Protein AF-A0A2V8UA35-F1 (afdb_monomer_lite)

Structure (mmCIF, N/CA/C/O backbone):
data_AF-A0A2V8UA35-F1
#
_entry.id   AF-A0A2V8UA35-F1
#
loop_
_atom_site.group_PDB
_atom_site.id
_atom_site.type_symbol
_atom_site.label_atom_id
_atom_site.label_alt_id
_atom_site.label_comp_id
_atom_site.label_asym_id
_atom_site.label_entity_id
_atom_site.label_seq_id
_atom_site.pdbx_PDB_ins_code
_atom_site.Cartn_x
_atom_site.Cartn_y
_atom_site.Cartn_z
_atom_site.occupancy
_atom_site.B_iso_or_equiv
_atom_site.auth_seq_id
_atom_site.auth_comp_id
_atom_site.auth_asym_id
_atom_site.auth_atom_id
_atom_site.pdbx_PDB_model_num
ATOM 1 N N . MET A 1 1 ? -59.135 13.079 14.646 1.00 38.53 1 MET A N 1
ATOM 2 C CA . MET A 1 1 ? -58.627 11.780 15.137 1.00 38.53 1 MET A CA 1
ATOM 3 C C . MET A 1 1 ? -57.479 11.350 14.222 1.00 38.53 1 MET A C 1
ATOM 5 O O . MET A 1 1 ? -57.710 11.219 13.032 1.00 38.53 1 MET A O 1
ATOM 9 N N . ARG A 1 2 ? -56.271 11.222 14.800 1.00 42.53 2 ARG A N 1
ATOM 10 C CA . ARG A 1 2 ? -54.989 10.679 14.281 1.00 42.53 2 ARG A CA 1
ATOM 11 C C . ARG A 1 2 ? -54.330 11.350 13.057 1.00 42.53 2 ARG A C 1
ATOM 13 O O . ARG A 1 2 ? -54.595 11.008 11.911 1.00 42.53 2 ARG A O 1
ATOM 20 N N . SER A 1 3 ? -53.380 12.245 13.346 1.00 43.66 3 SER A N 1
ATOM 21 C CA . SER A 1 3 ? -52.295 12.638 12.440 1.00 43.66 3 SER A CA 1
ATOM 22 C C . SER A 1 3 ? -51.416 11.423 12.104 1.00 43.66 3 SER A C 1
ATOM 24 O O . SER A 1 3 ? -51.119 10.600 12.971 1.00 43.66 3 SER A O 1
ATOM 26 N N . LYS A 1 4 ? -51.011 11.296 10.833 1.00 47.81 4 LYS A N 1
ATOM 27 C CA . LYS A 1 4 ? -49.995 10.329 10.398 1.00 47.81 4 LYS A CA 1
ATOM 28 C C . LYS A 1 4 ? -48.687 10.646 11.126 1.00 47.81 4 LYS A C 1
ATOM 30 O O . LYS A 1 4 ? -48.245 11.792 11.105 1.00 47.81 4 LYS A O 1
ATOM 35 N N . GLY A 1 5 ? -48.099 9.646 11.781 1.00 50.31 5 GLY A N 1
ATOM 36 C CA . GLY A 1 5 ? -46.792 9.781 12.412 1.00 50.31 5 GLY A CA 1
ATOM 37 C C . GLY A 1 5 ? -45.755 10.135 11.354 1.00 50.31 5 GLY A C 1
ATOM 38 O O . GLY A 1 5 ? -45.533 9.365 10.422 1.00 50.31 5 GLY A O 1
ATOM 39 N N . PHE A 1 6 ? -45.154 11.313 11.475 1.00 54.12 6 PHE A N 1
ATOM 40 C CA . PHE A 1 6 ? -43.962 11.645 10.717 1.00 54.12 6 PHE A CA 1
ATOM 41 C C . PHE A 1 6 ? -42.848 10.717 11.205 1.00 54.12 6 PHE A C 1
ATOM 43 O O . PHE A 1 6 ? -42.459 10.772 12.370 1.00 54.12 6 PHE A O 1
ATOM 50 N N . ILE A 1 7 ? -42.363 9.837 10.330 1.00 52.47 7 ILE A N 1
ATOM 51 C CA . ILE A 1 7 ? -41.100 9.138 10.558 1.00 52.47 7 ILE A CA 1
ATOM 52 C C . ILE A 1 7 ? -40.020 10.210 10.419 1.00 52.47 7 ILE A C 1
ATOM 54 O O . ILE A 1 7 ? -39.703 10.647 9.315 1.00 52.47 7 ILE A O 1
ATOM 58 N N . ALA A 1 8 ? -39.503 10.689 11.546 1.00 47.56 8 ALA A N 1
ATOM 59 C CA . ALA A 1 8 ? -38.281 11.469 11.548 1.00 47.56 8 ALA A CA 1
ATOM 60 C C . ALA A 1 8 ? -37.131 10.498 11.265 1.00 47.56 8 ALA A C 1
ATOM 62 O O . ALA A 1 8 ? -36.769 9.688 12.117 1.00 47.56 8 ALA A O 1
ATOM 63 N N . TYR A 1 9 ? -36.575 10.547 10.056 1.00 52.91 9 TYR A N 1
ATOM 64 C CA . TYR A 1 9 ? -35.276 9.939 9.809 1.00 52.91 9 TYR A CA 1
ATOM 65 C C . TYR A 1 9 ? -34.248 10.725 10.619 1.00 52.91 9 TYR A C 1
ATOM 67 O O . TYR A 1 9 ? -34.077 11.929 10.423 1.00 52.91 9 TYR A O 1
ATOM 75 N N . GLN A 1 10 ? -33.576 10.057 11.551 1.00 38.31 10 GLN A N 1
ATOM 76 C CA . GLN A 1 10 ? -32.398 10.623 12.185 1.00 38.31 10 GLN A CA 1
ATOM 77 C C . GLN A 1 10 ? -31.271 10.580 11.153 1.00 38.31 10 GLN A C 1
ATOM 79 O O . GLN A 1 10 ? -30.589 9.571 10.993 1.00 38.31 10 GLN A O 1
ATOM 84 N N . PHE A 1 11 ? -31.102 11.674 10.415 1.00 46.16 11 PHE A N 1
ATOM 85 C CA . PHE A 1 11 ? -29.908 11.886 9.611 1.00 46.16 11 PHE A CA 1
ATOM 86 C C . PHE A 1 11 ? -28.748 12.132 10.574 1.00 46.16 11 PHE A C 1
ATOM 88 O O . PHE A 1 11 ? -28.490 13.260 10.991 1.00 46.16 11 PHE A O 1
ATOM 95 N N . VAL A 1 12 ? -28.063 11.061 10.973 1.00 41.19 12 VAL A N 1
ATOM 96 C CA . VAL A 1 12 ? -26.739 11.206 11.567 1.00 41.19 12 VAL A CA 1
ATOM 97 C C . VAL A 1 12 ? -25.830 11.604 10.414 1.00 41.19 12 VAL A C 1
ATOM 99 O O . VAL A 1 12 ? -25.484 10.787 9.564 1.00 41.19 12 VAL A O 1
ATOM 102 N N . LEU A 1 13 ? -25.499 12.891 10.344 1.00 41.66 13 LEU A N 1
ATOM 103 C CA . LEU A 1 13 ? -24.399 13.389 9.530 1.00 41.66 13 LEU A CA 1
ATOM 104 C C . LEU A 1 13 ? -23.122 12.735 10.070 1.00 41.66 13 LEU A C 1
ATOM 106 O O . LEU A 1 13 ? -22.480 13.252 10.981 1.00 41.66 13 LEU A O 1
ATOM 110 N N . PHE A 1 14 ? -22.788 11.550 9.557 1.00 47.97 14 PHE A N 1
ATOM 111 C CA . PHE A 1 14 ? -21.508 10.907 9.818 1.00 47.97 14 PHE A CA 1
ATOM 112 C C . PHE A 1 14 ? -20.457 11.651 8.988 1.00 47.97 14 PHE A C 1
ATOM 114 O O . PHE A 1 14 ? -20.125 11.280 7.869 1.00 47.97 14 PHE A O 1
ATOM 121 N N . THR A 1 15 ? -20.032 12.804 9.502 1.00 50.12 15 THR A N 1
ATOM 122 C CA . THR A 1 15 ? -19.041 13.690 8.870 1.00 50.12 15 THR A CA 1
ATOM 123 C C . THR A 1 15 ? -17.606 13.281 9.193 1.00 50.12 15 THR A C 1
ATOM 125 O O . THR A 1 15 ? -16.666 13.815 8.607 1.00 50.12 15 THR A O 1
ATOM 128 N N . GLY A 1 16 ? -17.414 12.329 10.110 1.00 56.56 16 GLY A N 1
ATOM 129 C CA . GLY A 1 16 ? -16.137 11.654 10.309 1.00 56.56 16 GLY A CA 1
ATOM 130 C C . GLY A 1 16 ? -15.995 10.511 9.308 1.00 56.56 16 GLY A C 1
ATOM 131 O O . GLY A 1 16 ? -16.950 9.787 9.086 1.00 56.56 16 GLY A O 1
ATOM 132 N N . GLY A 1 17 ? -14.823 10.315 8.702 1.00 69.12 17 GLY A N 1
ATOM 133 C CA . GLY A 1 17 ? -14.579 9.089 7.930 1.00 69.12 17 GLY A CA 1
ATOM 134 C C . GLY A 1 17 ? -14.773 7.847 8.811 1.00 69.12 17 GLY A C 1
ATOM 135 O O . GLY A 1 17 ? -14.422 7.886 9.992 1.00 69.12 17 GLY A O 1
ATOM 136 N N . ALA A 1 18 ? -15.329 6.768 8.258 1.00 86.19 18 ALA A N 1
ATOM 137 C CA . ALA A 1 18 ? -15.429 5.463 8.922 1.00 86.19 18 ALA A CA 1
ATOM 138 C C . ALA A 1 18 ? -14.045 4.824 9.098 1.00 86.19 18 ALA A C 1
ATOM 140 O O . ALA A 1 18 ? -13.806 4.082 10.054 1.00 86.19 18 ALA A O 1
ATOM 141 N N . LEU A 1 19 ? -13.120 5.174 8.201 1.00 93.25 19 LEU A N 1
ATOM 142 C CA . LEU A 1 19 ? -11.770 4.651 8.167 1.00 93.25 19 LEU A CA 1
ATOM 143 C C . LEU A 1 19 ? -10.757 5.740 7.827 1.00 93.25 19 LEU A C 1
ATOM 145 O O . LEU A 1 19 ? -11.016 6.621 7.004 1.00 93.25 19 LEU A O 1
ATOM 149 N N . ARG A 1 20 ? -9.580 5.670 8.445 1.00 94.75 20 ARG A N 1
ATOM 150 C CA . ARG A 1 20 ? -8.409 6.448 8.043 1.00 94.75 20 ARG A CA 1
ATOM 151 C C . ARG A 1 20 ? -7.308 5.491 7.597 1.00 94.75 20 ARG A C 1
ATOM 153 O O . ARG A 1 20 ? -6.931 4.595 8.347 1.00 94.75 20 ARG A O 1
ATOM 160 N N . TRP A 1 21 ? -6.827 5.672 6.371 1.00 95.62 21 TRP A N 1
ATOM 161 C CA . TRP A 1 21 ? -5.781 4.848 5.775 1.00 95.62 21 TRP A CA 1
ATOM 162 C C . TRP A 1 21 ? -4.483 5.647 5.707 1.00 95.62 21 TRP A C 1
ATOM 164 O O . TRP A 1 21 ? -4.386 6.629 4.975 1.00 95.62 21 TRP A O 1
ATOM 174 N N . TYR A 1 22 ? -3.499 5.234 6.494 1.00 94.94 22 TYR A N 1
ATOM 175 C CA . TYR A 1 22 ? -2.157 5.794 6.537 1.00 94.94 22 TYR A CA 1
ATOM 176 C C . TYR A 1 22 ? -1.242 5.027 5.583 1.00 94.94 22 TYR A C 1
ATOM 178 O O . TYR A 1 22 ? -1.091 3.815 5.728 1.00 94.94 22 TYR A O 1
ATOM 186 N N . VAL A 1 23 ? -0.630 5.721 4.626 1.00 93.56 23 VAL A N 1
ATOM 187 C CA . VAL A 1 23 ? 0.189 5.105 3.572 1.00 93.56 23 VAL A CA 1
ATOM 188 C C . VAL A 1 23 ? 1.586 5.706 3.582 1.00 93.56 23 VAL A C 1
ATOM 190 O O . VAL A 1 23 ? 1.738 6.929 3.555 1.00 93.56 23 VAL A O 1
ATOM 193 N N . GLU A 1 24 ? 2.608 4.856 3.646 1.00 88.94 24 GLU A N 1
ATOM 194 C CA . GLU A 1 24 ? 4.014 5.272 3.662 1.00 88.94 24 GLU A CA 1
ATOM 195 C C . GLU A 1 24 ? 4.520 5.679 2.269 1.00 88.94 24 GLU A C 1
ATOM 197 O O . GLU A 1 24 ? 5.085 6.767 2.116 1.00 88.94 24 GLU A O 1
ATOM 202 N N . GLY A 1 25 ? 4.281 4.837 1.260 1.00 87.75 25 GLY A N 1
ATOM 203 C CA . GLY A 1 25 ? 4.842 4.983 -0.082 1.00 87.75 25 GLY A CA 1
ATOM 204 C C . GLY A 1 25 ? 3.980 5.816 -1.033 1.00 87.75 25 GLY A C 1
ATOM 205 O O . GLY A 1 25 ? 2.757 5.691 -1.071 1.00 87.75 25 GLY A O 1
ATOM 206 N N . GLU A 1 26 ? 4.618 6.641 -1.871 1.00 90.12 26 GLU A N 1
ATOM 207 C CA . GLU A 1 26 ? 3.903 7.441 -2.879 1.00 90.12 26 GLU A CA 1
ATOM 208 C C . GLU A 1 26 ? 3.244 6.577 -3.960 1.00 90.12 26 GLU A C 1
ATOM 210 O O . GLU A 1 26 ? 2.117 6.865 -4.353 1.00 90.12 26 GLU A O 1
ATOM 215 N N . THR A 1 27 ? 3.918 5.520 -4.431 1.00 92.62 27 THR A N 1
ATOM 216 C CA . THR A 1 27 ? 3.357 4.592 -5.428 1.00 92.62 27 THR A CA 1
ATOM 217 C C . THR A 1 27 ? 2.046 3.988 -4.922 1.00 92.62 27 THR A C 1
ATOM 219 O O . THR A 1 27 ? 1.026 4.082 -5.601 1.00 92.62 27 THR A O 1
ATOM 222 N N . GLU A 1 28 ? 2.054 3.436 -3.705 1.00 94.12 28 GLU A N 1
ATOM 223 C CA . GLU A 1 28 ? 0.866 2.850 -3.080 1.00 94.12 28 GLU A CA 1
ATOM 224 C C . GLU A 1 28 ? -0.226 3.904 -2.853 1.00 94.12 28 GLU A C 1
ATOM 226 O O . GLU A 1 28 ? -1.392 3.657 -3.152 1.00 94.12 28 GLU A O 1
ATOM 231 N N . TYR A 1 29 ? 0.137 5.110 -2.401 1.00 94.19 29 TYR A N 1
ATOM 232 C CA . TYR A 1 29 ? -0.826 6.194 -2.193 1.00 94.19 29 TYR A CA 1
ATOM 233 C C . TYR A 1 29 ? -1.605 6.522 -3.472 1.00 94.19 29 TYR A C 1
ATOM 235 O O . TYR A 1 29 ? -2.834 6.622 -3.443 1.00 94.19 29 TYR A O 1
ATOM 243 N N . TYR A 1 30 ? -0.907 6.667 -4.602 1.00 95.12 30 TYR A N 1
ATOM 244 C CA . TYR A 1 30 ? -1.559 6.950 -5.878 1.00 95.12 30 TYR A CA 1
ATOM 245 C C . TYR A 1 30 ? -2.299 5.739 -6.446 1.00 95.12 30 TYR A C 1
ATOM 247 O O . TYR A 1 30 ? -3.349 5.929 -7.050 1.00 95.12 30 TYR A O 1
ATOM 255 N N . ALA A 1 31 ? -1.829 4.515 -6.190 1.00 96.25 31 ALA A N 1
ATOM 256 C CA . ALA A 1 31 ? -2.569 3.304 -6.537 1.00 96.25 31 ALA A CA 1
ATOM 257 C C . ALA A 1 31 ? -3.928 3.248 -5.811 1.00 96.25 31 ALA A C 1
ATOM 259 O O . ALA A 1 31 ? -4.960 3.018 -6.439 1.00 96.25 31 ALA A O 1
ATOM 260 N N . ILE A 1 32 ? -3.956 3.532 -4.502 1.00 95.25 32 ILE A N 1
ATOM 261 C CA . ILE A 1 32 ? -5.198 3.585 -3.711 1.00 95.25 32 ILE A CA 1
ATOM 262 C C . ILE A 1 32 ? -6.119 4.696 -4.222 1.00 95.25 32 ILE A C 1
ATOM 264 O O . ILE A 1 32 ? -7.319 4.478 -4.397 1.00 95.25 32 ILE A O 1
ATOM 268 N N . LEU A 1 33 ? -5.566 5.891 -4.454 1.00 94.31 33 LEU A N 1
ATOM 269 C CA . LEU A 1 33 ? -6.337 7.040 -4.922 1.00 94.31 33 LEU A CA 1
ATOM 270 C C . LEU A 1 33 ? -6.965 6.784 -6.297 1.00 94.31 33 LEU A C 1
ATOM 272 O O . LEU A 1 33 ? -8.087 7.224 -6.532 1.00 94.31 33 LEU A O 1
ATOM 276 N N . HIS A 1 34 ? -6.265 6.055 -7.168 1.00 95.50 34 HIS A N 1
ATOM 277 C CA . HIS A 1 34 ? -6.761 5.658 -8.482 1.00 95.50 34 HIS A CA 1
ATOM 278 C C . HIS A 1 34 ? -7.975 4.736 -8.387 1.00 95.50 34 HIS A C 1
ATOM 280 O O . HIS A 1 34 ? -8.981 4.991 -9.037 1.00 95.50 34 HIS A O 1
ATOM 286 N N . ILE A 1 35 ? -7.920 3.704 -7.536 1.00 95.31 35 ILE A N 1
ATOM 287 C CA . ILE A 1 35 ? -9.030 2.744 -7.408 1.00 95.31 35 ILE A CA 1
ATOM 288 C C . ILE A 1 35 ? -10.234 3.361 -6.696 1.00 95.31 35 ILE A C 1
ATOM 290 O O . ILE A 1 35 ? -11.376 3.134 -7.085 1.00 95.31 35 ILE A O 1
ATOM 294 N N . LEU A 1 36 ? -9.996 4.123 -5.627 1.00 90.81 36 LEU A N 1
ATOM 295 C CA . LEU A 1 36 ? -11.082 4.677 -4.821 1.00 90.81 36 LEU A CA 1
ATOM 296 C C . LEU A 1 36 ? -11.660 5.981 -5.390 1.00 90.81 36 LEU A C 1
ATOM 298 O O . LEU A 1 36 ? -12.697 6.401 -4.879 1.00 90.81 36 LEU A O 1
ATOM 302 N N . GLU A 1 37 ? -11.007 6.594 -6.393 1.00 85.94 37 GLU A N 1
ATOM 303 C CA . GLU A 1 37 ? -11.244 7.893 -7.066 1.00 85.94 37 GLU A CA 1
ATOM 304 C C . GLU A 1 37 ? -11.496 9.094 -6.132 1.00 85.94 37 GLU A C 1
ATOM 306 O O . GLU A 1 37 ? -10.823 10.124 -6.190 1.00 85.94 37 GLU A O 1
ATOM 311 N N . GLN A 1 38 ? -12.496 8.982 -5.260 1.00 86.75 38 GLN A N 1
ATOM 312 C CA . GLN A 1 38 ? -12.905 9.941 -4.243 1.00 86.75 38 GLN A CA 1
ATOM 313 C C . GLN A 1 38 ? -13.090 9.224 -2.890 1.00 86.75 38 GLN A C 1
ATOM 315 O O . GLN A 1 38 ? -14.228 9.063 -2.434 1.00 86.75 38 GLN A O 1
ATOM 320 N N . PRO A 1 39 ? -11.992 8.834 -2.201 1.00 88.19 39 PRO A N 1
ATOM 321 C CA . PRO A 1 39 ? -12.043 8.064 -0.951 1.00 88.19 39 PRO A CA 1
ATOM 322 C C . PRO A 1 39 ? -12.974 8.663 0.113 1.00 88.19 39 PRO A C 1
ATOM 324 O O . PRO A 1 39 ? -13.676 7.944 0.822 1.00 88.19 39 PRO A O 1
ATOM 327 N N . SER A 1 40 ? -13.047 9.995 0.189 1.00 85.75 40 SER A N 1
ATOM 328 C CA . SER A 1 40 ? -13.891 10.709 1.151 1.00 85.75 40 SER A CA 1
ATOM 329 C C . SER A 1 40 ? -15.386 10.418 0.988 1.00 85.75 40 SER A C 1
ATOM 331 O O . SER A 1 40 ? -16.097 10.372 1.991 1.00 85.75 40 SER A O 1
ATOM 333 N N . LYS A 1 41 ? -15.869 10.163 -0.238 1.00 84.06 41 LYS A N 1
ATOM 334 C CA . LYS A 1 41 ? -17.267 9.764 -0.492 1.00 84.06 41 LYS A CA 1
ATOM 335 C C . LYS A 1 41 ? -17.588 8.364 0.025 1.00 84.06 41 LYS A C 1
ATOM 337 O O . LYS A 1 41 ? -18.751 8.068 0.273 1.00 84.06 41 LYS A O 1
ATOM 342 N N . LEU A 1 42 ? -16.565 7.535 0.205 1.00 83.81 42 LEU A N 1
ATOM 343 C CA . LEU A 1 42 ? -16.659 6.187 0.764 1.00 83.81 42 LEU A CA 1
ATOM 344 C C . LEU A 1 42 ? -16.396 6.175 2.278 1.00 83.81 42 LEU A C 1
ATOM 346 O O . LEU A 1 42 ? -16.267 5.115 2.880 1.00 83.81 42 LEU A O 1
ATOM 350 N N . GLY A 1 43 ? -16.270 7.350 2.907 1.00 87.56 43 GLY A N 1
ATOM 351 C CA . GLY A 1 43 ? -15.910 7.455 4.318 1.00 87.56 43 GLY A CA 1
ATOM 352 C C . GLY A 1 43 ? -14.450 7.090 4.605 1.00 87.56 43 GLY A C 1
ATOM 353 O O . GLY A 1 43 ? -14.107 6.858 5.764 1.00 87.56 43 GLY A O 1
ATOM 354 N N . VAL A 1 44 ? -13.583 7.058 3.589 1.00 91.25 44 VAL A N 1
ATOM 355 C CA . VAL A 1 44 ? -12.152 6.762 3.724 1.00 91.25 44 VAL A CA 1
ATOM 356 C C . VAL A 1 44 ? -11.350 8.062 3.702 1.00 91.25 44 VAL A C 1
ATOM 358 O O . VAL A 1 44 ? -11.383 8.829 2.739 1.00 91.25 44 VAL A O 1
ATOM 361 N N . LYS A 1 45 ? -10.583 8.314 4.764 1.00 93.00 45 LYS A N 1
ATOM 362 C CA . LYS A 1 45 ? -9.603 9.404 4.819 1.00 93.00 45 LYS A CA 1
ATOM 363 C C . LYS A 1 45 ? -8.209 8.853 4.524 1.00 93.00 45 LYS A C 1
ATOM 365 O O . LYS A 1 45 ? -7.612 8.217 5.386 1.00 93.00 45 LYS A O 1
ATOM 370 N N . LEU A 1 46 ? -7.698 9.108 3.324 1.00 92.62 46 LEU A N 1
ATOM 371 C CA . LEU A 1 46 ? -6.361 8.688 2.902 1.00 92.62 46 LEU A CA 1
ATOM 372 C C . LEU A 1 46 ? -5.304 9.714 3.348 1.00 92.62 46 LEU A C 1
ATOM 374 O O . LEU A 1 46 ? -5.431 10.899 3.041 1.00 92.62 46 LEU A O 1
ATOM 378 N N . ILE A 1 47 ? -4.272 9.265 4.060 1.00 91.62 47 ILE A N 1
ATOM 379 C CA . ILE A 1 47 ? -3.180 10.088 4.595 1.00 91.62 47 ILE A CA 1
ATOM 380 C C . ILE A 1 47 ? -1.854 9.597 4.017 1.00 91.62 47 ILE A C 1
ATOM 382 O O . ILE A 1 47 ? -1.459 8.455 4.244 1.00 91.62 47 ILE A O 1
ATOM 386 N N . ASN A 1 48 ? -1.147 10.476 3.305 1.00 88.62 48 ASN A N 1
ATOM 387 C CA . ASN A 1 48 ? 0.229 10.220 2.890 1.00 88.62 48 ASN A CA 1
ATOM 388 C C . ASN A 1 48 ? 1.158 10.546 4.062 1.00 88.62 48 ASN A C 1
ATOM 390 O O . ASN A 1 48 ? 1.378 11.720 4.373 1.00 88.62 48 ASN A O 1
ATOM 394 N N . LEU A 1 49 ? 1.719 9.514 4.690 1.00 83.25 49 LEU A N 1
ATOM 395 C CA . LEU A 1 49 ? 2.661 9.691 5.783 1.00 83.25 49 LEU A CA 1
ATOM 396 C C . LEU A 1 49 ? 3.865 10.497 5.285 1.00 83.25 49 LEU A C 1
ATOM 398 O O . LEU A 1 49 ? 4.129 11.563 5.830 1.00 83.25 49 LEU A O 1
ATOM 402 N N . ARG A 1 50 ? 4.569 10.081 4.225 1.00 70.75 50 ARG A N 1
ATOM 403 C CA . ARG A 1 50 ? 5.776 10.791 3.753 1.00 70.75 50 ARG A CA 1
ATOM 404 C C . ARG A 1 50 ? 5.521 12.256 3.383 1.00 70.75 50 ARG A C 1
ATOM 406 O O . ARG A 1 50 ? 6.342 13.102 3.734 1.00 70.75 50 ARG A O 1
ATOM 413 N N . GLY A 1 51 ? 4.398 12.561 2.733 1.00 55.47 51 GLY A N 1
ATOM 414 C CA . GLY A 1 51 ? 4.037 13.918 2.300 1.00 55.47 51 GLY A CA 1
ATOM 415 C C . GLY A 1 51 ? 3.715 14.879 3.452 1.00 55.47 51 GLY A C 1
ATOM 416 O O . GLY A 1 51 ? 4.120 16.040 3.421 1.00 55.47 51 GLY A O 1
ATOM 417 N N . GLU A 1 52 ? 3.061 14.398 4.514 1.00 50.41 52 GLU A N 1
ATOM 418 C CA . GLU A 1 52 ? 2.835 15.190 5.737 1.00 50.41 52 GLU A CA 1
ATOM 419 C C . GLU A 1 52 ? 4.073 15.232 6.664 1.00 50.41 52 GLU A C 1
ATOM 421 O O . GLU A 1 52 ? 4.168 16.070 7.572 1.00 50.41 52 GLU A O 1
ATOM 426 N N . ILE A 1 53 ? 5.043 14.339 6.431 1.00 39.00 53 ILE A N 1
ATOM 427 C CA . ILE A 1 53 ? 6.297 14.189 7.188 1.00 39.00 53 ILE A CA 1
ATOM 428 C C . ILE A 1 53 ? 7.452 15.003 6.589 1.00 39.00 53 ILE A C 1
ATOM 430 O O . ILE A 1 53 ? 8.314 15.471 7.336 1.00 39.00 53 ILE A O 1
ATOM 434 N N . SER A 1 54 ? 7.505 15.200 5.268 1.00 37.75 54 SER A N 1
ATOM 435 C CA . SER A 1 54 ? 8.624 15.887 4.606 1.00 37.75 54 SER A CA 1
ATOM 436 C C . SER A 1 54 ? 8.742 17.368 4.975 1.00 37.75 54 SER A C 1
ATOM 438 O O . SER A 1 54 ? 9.832 17.929 4.861 1.00 37.75 54 SER A O 1
ATOM 440 N N . SER A 1 55 ? 7.665 17.988 5.465 1.00 42.31 55 SER A N 1
ATOM 441 C CA . SER A 1 55 ? 7.677 19.363 5.981 1.00 42.31 55 SER A CA 1
ATOM 442 C C . SER A 1 55 ? 8.345 19.490 7.359 1.00 42.31 55 SER A C 1
ATOM 444 O O . SER A 1 55 ? 8.847 20.560 7.692 1.00 42.31 55 SER A O 1
ATOM 446 N N . GLU A 1 56 ? 8.434 18.407 8.143 1.00 42.16 56 GLU A N 1
ATOM 447 C CA . GLU A 1 56 ? 8.984 18.411 9.505 1.00 42.16 56 GLU A CA 1
ATOM 448 C C . GLU A 1 56 ? 9.706 17.087 9.805 1.00 42.16 56 GLU A C 1
ATOM 450 O O . GLU A 1 56 ? 9.172 16.174 10.446 1.00 42.16 56 GLU A O 1
ATOM 455 N N . LYS A 1 57 ? 10.958 16.980 9.339 1.00 45.69 57 LYS A N 1
ATOM 456 C CA . LYS A 1 57 ? 11.859 15.833 9.550 1.00 45.69 57 LYS A CA 1
ATOM 457 C C . LYS A 1 57 ? 12.147 15.590 11.044 1.00 45.69 57 LYS A C 1
ATOM 459 O O . LYS A 1 57 ? 13.210 15.973 11.523 1.00 45.69 57 LYS A O 1
ATOM 464 N N . ARG A 1 58 ? 11.203 14.979 11.776 1.00 51.09 58 ARG A N 1
ATOM 465 C CA . ARG A 1 58 ? 11.359 14.228 13.051 1.00 51.09 58 ARG A CA 1
ATOM 466 C C . ARG A 1 58 ? 10.034 13.814 13.714 1.00 51.09 58 ARG A C 1
ATOM 468 O O . ARG A 1 58 ? 10.079 13.004 14.631 1.00 51.09 58 ARG A O 1
ATOM 475 N N . ASN A 1 59 ? 8.873 14.293 13.253 1.00 65.88 59 ASN A N 1
ATOM 476 C CA . ASN A 1 59 ? 7.592 14.086 13.956 1.00 65.88 59 ASN A CA 1
ATOM 477 C C . ASN A 1 59 ? 6.667 13.009 13.365 1.00 65.88 59 ASN A C 1
ATOM 479 O O . ASN A 1 59 ? 5.552 12.858 13.842 1.00 65.88 59 ASN A O 1
ATOM 483 N N . ALA A 1 60 ? 7.110 12.233 12.377 1.00 71.94 60 ALA A N 1
ATOM 484 C CA . ALA A 1 60 ? 6.322 11.185 11.720 1.00 71.94 60 ALA A CA 1
ATOM 485 C C . ALA A 1 60 ? 5.600 10.216 12.660 1.00 71.94 60 ALA A C 1
ATOM 487 O O . ALA A 1 60 ? 4.376 10.128 12.662 1.00 71.94 60 ALA A O 1
ATOM 488 N N . ALA A 1 61 ? 6.377 9.504 13.477 1.00 78.75 61 ALA A N 1
ATOM 489 C CA . ALA A 1 61 ? 5.855 8.496 14.389 1.00 78.75 61 ALA A CA 1
ATOM 490 C C . ALA A 1 61 ? 4.921 9.115 15.435 1.00 78.75 61 ALA A C 1
ATOM 492 O O . ALA A 1 61 ? 3.902 8.525 15.769 1.00 78.75 61 ALA A O 1
ATOM 493 N N . ARG A 1 62 ? 5.238 10.331 15.897 1.00 81.81 62 ARG A N 1
ATOM 494 C CA . ARG A 1 62 ? 4.414 11.069 16.854 1.00 81.81 62 ARG A CA 1
ATOM 495 C C . ARG A 1 62 ? 3.102 11.553 16.229 1.00 81.81 62 ARG A C 1
ATOM 497 O O . ARG A 1 62 ? 2.061 11.405 16.846 1.00 81.81 62 ARG A O 1
ATOM 504 N N . LYS A 1 63 ? 3.135 12.080 15.001 1.00 83.81 63 LYS A N 1
ATOM 505 C CA . LYS A 1 63 ? 1.930 12.467 14.249 1.00 83.81 63 LYS A CA 1
ATOM 506 C C . LYS A 1 63 ? 1.032 11.257 14.008 1.00 83.81 63 LYS A C 1
ATOM 508 O O . LYS A 1 63 ? -0.170 11.366 14.208 1.00 83.81 63 LYS A O 1
ATOM 513 N N . LEU A 1 64 ? 1.611 10.112 13.636 1.00 89.94 64 LEU A N 1
ATOM 514 C CA . LEU A 1 64 ? 0.866 8.859 13.510 1.00 89.94 64 LEU A CA 1
ATOM 515 C C . LEU A 1 64 ? 0.246 8.447 14.853 1.00 89.94 64 LEU A C 1
ATOM 517 O O . LEU A 1 64 ? -0.933 8.129 14.893 1.00 89.94 64 LEU A O 1
ATOM 521 N N . GLU A 1 65 ? 1.003 8.489 15.950 1.00 92.31 65 GLU A N 1
ATOM 522 C CA . GLU A 1 65 ? 0.491 8.178 17.290 1.00 92.31 65 GLU A CA 1
ATOM 523 C C . GLU A 1 65 ? -0.673 9.097 17.699 1.00 92.31 65 GLU A C 1
ATOM 525 O O . GLU A 1 65 ? -1.722 8.608 18.118 1.00 92.31 65 GLU A O 1
ATOM 530 N N . ASP A 1 66 ? -0.521 10.414 17.545 1.00 92.31 66 ASP A N 1
ATOM 531 C CA . ASP A 1 66 ? -1.564 11.398 17.858 1.00 92.31 66 ASP A CA 1
ATOM 532 C C . ASP A 1 66 ? -2.819 11.157 16.995 1.00 92.31 66 ASP A C 1
ATOM 534 O O . ASP A 1 66 ? -3.947 11.175 17.494 1.00 92.31 66 ASP A O 1
ATOM 538 N N . ALA A 1 67 ? -2.623 10.852 15.711 1.00 93.00 67 ALA A N 1
ATOM 539 C CA . ALA A 1 67 ? -3.687 10.555 14.762 1.00 93.00 67 ALA A CA 1
ATOM 540 C C . ALA A 1 67 ? -4.420 9.236 15.081 1.00 93.00 67 ALA A C 1
ATOM 542 O O . ALA A 1 67 ? -5.645 9.182 14.973 1.00 93.00 67 ALA A O 1
ATOM 543 N N . LEU A 1 68 ? -3.707 8.195 15.520 1.00 95.75 68 LEU A N 1
ATOM 544 C CA . LEU A 1 68 ? -4.302 6.922 15.944 1.00 95.75 68 LEU A CA 1
ATOM 545 C C . LEU A 1 68 ? -5.076 7.066 17.261 1.00 95.75 68 LEU A C 1
ATOM 547 O O . LEU A 1 68 ? -6.165 6.516 17.401 1.00 95.75 68 LEU A O 1
ATOM 551 N N . LYS A 1 69 ? -4.570 7.857 18.215 1.00 96.12 69 LYS A N 1
ATOM 552 C CA . LYS A 1 69 ? -5.312 8.184 19.446 1.00 96.12 69 LYS A CA 1
ATOM 553 C C . LYS A 1 69 ? -6.602 8.946 19.147 1.00 96.12 69 LYS A C 1
ATOM 555 O O . LYS A 1 69 ? -7.627 8.689 19.778 1.00 96.12 69 LYS A O 1
ATOM 560 N N . GLU A 1 70 ? -6.566 9.860 18.180 1.00 94.44 70 GLU A N 1
ATOM 561 C CA . GLU A 1 70 ? -7.765 10.538 17.687 1.00 94.44 70 GLU A CA 1
ATOM 562 C C . GLU A 1 70 ? -8.749 9.536 17.061 1.00 94.44 70 GLU A C 1
ATOM 564 O O . GLU A 1 70 ? -9.941 9.578 17.364 1.00 94.44 70 GLU A O 1
ATOM 569 N N . ASP A 1 71 ? -8.263 8.607 16.233 1.00 94.81 71 ASP A N 1
ATOM 570 C CA . ASP A 1 71 ? -9.107 7.575 15.625 1.00 94.81 71 ASP A CA 1
ATOM 571 C C . ASP A 1 71 ? -9.766 6.682 16.691 1.00 94.81 71 ASP A C 1
ATOM 573 O O . ASP A 1 71 ? -10.974 6.444 16.619 1.00 94.81 71 ASP A O 1
ATOM 577 N N . LEU A 1 72 ? -9.036 6.288 17.743 1.00 94.75 72 LEU A N 1
ATOM 578 C CA . LEU A 1 72 ? -9.603 5.571 18.891 1.00 94.75 72 LEU A CA 1
ATOM 579 C C . LEU A 1 72 ? -10.721 6.364 19.581 1.00 94.75 72 LEU A C 1
ATOM 581 O O . LEU A 1 72 ? -11.779 5.803 19.883 1.00 94.75 72 LEU A O 1
ATOM 585 N N . ALA A 1 73 ? -10.492 7.655 19.844 1.00 93.81 73 ALA A N 1
ATOM 586 C CA . ALA A 1 73 ? -11.457 8.528 20.512 1.00 93.81 73 ALA A CA 1
ATOM 587 C C . ALA A 1 73 ? -12.733 8.720 19.678 1.00 93.81 73 ALA A C 1
ATOM 589 O O . ALA A 1 73 ? -13.834 8.790 20.225 1.00 93.81 73 ALA A O 1
ATOM 590 N N . LEU A 1 74 ? -12.590 8.757 18.351 1.00 91.50 74 LEU A N 1
ATOM 591 C CA . LEU A 1 74 ? -13.692 8.886 17.398 1.00 91.50 74 LEU A CA 1
ATOM 592 C C . LEU A 1 74 ? -14.304 7.543 16.980 1.00 91.50 74 LEU A C 1
ATOM 594 O O . LEU A 1 74 ? -15.242 7.538 16.183 1.00 91.50 74 LEU A O 1
ATOM 598 N N . ARG A 1 75 ? -13.800 6.420 17.511 1.00 92.88 75 ARG A N 1
ATOM 599 C CA . ARG A 1 75 ? -14.219 5.056 17.145 1.00 92.88 75 ARG A CA 1
ATOM 600 C C . ARG A 1 75 ? -14.133 4.815 15.633 1.00 92.88 75 ARG A C 1
ATOM 602 O O . ARG A 1 75 ? -15.039 4.250 15.021 1.00 92.88 75 ARG A O 1
ATOM 609 N N . ARG A 1 76 ? -13.038 5.286 15.038 1.00 92.88 76 ARG A N 1
ATOM 610 C CA . ARG A 1 76 ? -12.717 5.156 13.617 1.00 92.88 76 ARG A CA 1
ATOM 611 C C . ARG A 1 76 ? -11.759 3.993 13.400 1.00 92.88 76 ARG A C 1
ATOM 613 O O . ARG A 1 76 ? -10.813 3.827 14.162 1.00 92.88 76 ARG A O 1
ATOM 620 N N . LEU A 1 77 ? -11.977 3.225 12.336 1.00 95.12 77 LEU A N 1
ATOM 621 C CA . LEU A 1 77 ? -11.041 2.177 11.938 1.00 95.12 77 LEU A CA 1
ATOM 622 C C . LEU A 1 77 ? -9.762 2.783 11.347 1.00 95.12 77 LEU A C 1
ATOM 624 O O . LEU A 1 77 ? -9.807 3.752 10.587 1.00 95.12 77 LEU A O 1
ATOM 628 N N . SER A 1 78 ? -8.621 2.182 11.653 1.00 95.38 78 SER A N 1
ATOM 629 C CA . SER A 1 78 ? -7.324 2.588 11.120 1.00 95.38 78 SER A CA 1
ATOM 630 C C . SER A 1 78 ? -6.760 1.483 10.240 1.00 95.38 78 SER A C 1
ATOM 632 O O . SER A 1 78 ? -6.675 0.324 10.649 1.00 95.38 78 SER A O 1
ATOM 634 N N . VAL A 1 79 ? -6.350 1.858 9.034 1.00 95.88 79 VAL A N 1
ATOM 635 C CA . VAL A 1 79 ? -5.567 1.005 8.144 1.00 95.88 79 VAL A CA 1
ATOM 636 C C . VAL A 1 79 ? -4.184 1.605 7.974 1.00 95.88 79 VAL A C 1
ATOM 638 O O . VAL A 1 79 ? -4.063 2.808 7.758 1.00 95.88 79 VAL A O 1
ATOM 641 N N . ILE A 1 80 ? -3.140 0.788 8.075 1.00 95.44 80 ILE A N 1
ATOM 642 C CA . ILE A 1 80 ? -1.756 1.241 7.909 1.00 95.44 80 ILE A CA 1
ATOM 643 C C . ILE A 1 80 ? -1.081 0.386 6.843 1.00 95.44 80 ILE A C 1
ATOM 645 O O . ILE A 1 80 ? -0.998 -0.825 7.014 1.00 95.44 80 ILE A O 1
ATOM 649 N N . SER A 1 81 ? -0.567 1.013 5.790 1.00 94.94 81 SER A N 1
ATOM 650 C CA . SER A 1 81 ? 0.290 0.359 4.802 1.00 94.94 81 SER A CA 1
ATOM 651 C C . SER A 1 81 ? 1.714 0.893 4.866 1.00 94.94 81 SER A C 1
ATOM 653 O O . SER A 1 81 ? 1.926 2.112 4.877 1.00 94.94 81 SER A O 1
ATOM 655 N N . PHE A 1 82 ? 2.688 -0.013 4.914 1.00 92.88 82 PHE A N 1
ATOM 656 C CA . PHE A 1 82 ? 4.103 0.339 4.936 1.00 92.88 82 PHE A CA 1
ATOM 657 C C . PHE A 1 82 ? 4.994 -0.821 4.482 1.00 92.88 82 PHE A C 1
ATOM 659 O O . PHE A 1 82 ? 4.623 -1.988 4.606 1.00 92.88 82 PHE A O 1
ATOM 666 N N . ASP A 1 83 ? 6.204 -0.487 4.043 1.00 90.31 83 ASP A N 1
ATOM 667 C CA . ASP A 1 83 ? 7.229 -1.463 3.680 1.00 90.31 83 ASP A CA 1
ATOM 668 C C . ASP A 1 83 ? 8.085 -1.859 4.897 1.00 90.31 83 ASP A C 1
ATOM 670 O O . ASP A 1 83 ? 8.387 -1.045 5.781 1.00 90.31 83 ASP A O 1
ATOM 674 N N . ARG A 1 84 ? 8.497 -3.131 4.967 1.00 88.00 84 ARG A N 1
ATOM 675 C CA . ARG A 1 84 ? 9.301 -3.669 6.085 1.00 88.00 84 ARG A CA 1
ATOM 676 C C . ARG A 1 84 ? 10.804 -3.394 5.962 1.00 88.00 84 ARG A C 1
ATOM 678 O O . ARG A 1 84 ? 11.571 -3.813 6.833 1.00 88.00 84 ARG A O 1
ATOM 685 N N . ASP A 1 85 ? 11.221 -2.676 4.927 1.00 80.56 85 ASP A N 1
ATOM 686 C CA . ASP A 1 85 ? 12.618 -2.386 4.592 1.00 80.56 85 ASP A CA 1
ATOM 687 C C . ASP A 1 85 ? 13.340 -1.514 5.642 1.00 80.56 85 ASP A C 1
ATOM 689 O O . ASP A 1 85 ? 14.545 -1.659 5.874 1.00 80.56 85 ASP A O 1
ATOM 693 N N . LEU A 1 86 ? 12.605 -0.644 6.342 1.00 80.06 86 LEU A N 1
ATOM 694 C CA . LEU A 1 86 ? 13.141 0.270 7.346 1.00 80.06 86 LEU A CA 1
ATOM 695 C C . LEU A 1 86 ? 12.762 -0.156 8.770 1.00 80.06 86 LEU A C 1
ATOM 697 O O . LEU A 1 86 ? 11.663 0.096 9.270 1.00 80.06 86 LEU A O 1
ATOM 701 N N . ALA A 1 87 ? 13.743 -0.698 9.499 1.00 84.19 87 ALA A N 1
ATOM 702 C CA . ALA A 1 87 ? 13.585 -1.101 10.900 1.00 84.19 87 ALA A CA 1
ATOM 703 C C . ALA A 1 87 ? 12.981 -0.018 11.832 1.00 84.19 87 ALA A C 1
ATOM 705 O O . ALA A 1 87 ? 12.228 -0.384 12.740 1.00 84.19 87 ALA A O 1
ATOM 706 N N . PRO A 1 88 ? 13.260 1.297 11.671 1.00 84.50 88 PRO A N 1
ATOM 707 C CA . PRO A 1 88 ? 12.570 2.336 12.437 1.00 84.50 88 PRO A CA 1
ATOM 708 C C . PRO A 1 88 ? 11.049 2.362 12.226 1.00 84.50 88 PRO A C 1
ATOM 710 O O . PRO A 1 88 ? 10.327 2.501 13.213 1.00 84.50 88 PRO A O 1
ATOM 713 N N . ASN A 1 89 ? 10.566 2.177 10.991 1.00 84.75 89 ASN A N 1
ATOM 714 C CA . ASN A 1 89 ? 9.135 2.164 10.667 1.00 84.75 89 ASN A CA 1
ATOM 715 C C . ASN A 1 89 ? 8.455 0.956 11.316 1.00 84.75 89 ASN A C 1
ATOM 717 O O . ASN A 1 89 ? 7.474 1.110 12.044 1.00 84.75 89 ASN A O 1
ATOM 721 N N . VAL A 1 90 ? 9.061 -0.228 11.160 1.00 89.56 90 VAL A N 1
ATOM 722 C CA . VAL A 1 90 ? 8.604 -1.472 11.800 1.00 89.56 90 VAL A CA 1
ATOM 723 C C . VAL A 1 90 ? 8.492 -1.297 13.317 1.00 89.56 90 VAL A C 1
AT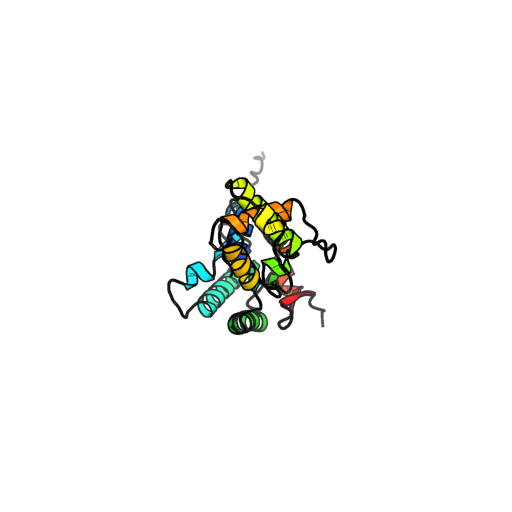OM 725 O O . VAL A 1 90 ? 7.482 -1.670 13.911 1.00 89.56 90 VAL A O 1
ATOM 728 N N . ARG A 1 91 ? 9.510 -0.711 13.967 1.00 89.00 91 ARG A N 1
ATOM 729 C CA . ARG A 1 91 ? 9.489 -0.468 15.420 1.00 89.00 91 ARG A CA 1
ATOM 730 C C . ARG A 1 91 ? 8.407 0.524 15.832 1.00 89.00 91 ARG A C 1
ATOM 732 O O . ARG A 1 91 ? 7.747 0.287 16.841 1.00 89.00 91 ARG A O 1
ATOM 739 N N . ALA A 1 92 ? 8.229 1.609 15.080 1.00 89.75 92 ALA A N 1
ATOM 740 C CA . ALA A 1 92 ? 7.221 2.619 15.379 1.00 89.75 92 ALA A CA 1
ATOM 741 C C . ALA A 1 92 ? 5.807 2.024 15.318 1.00 89.75 92 ALA A C 1
ATOM 743 O O . ALA A 1 92 ? 5.059 2.141 16.286 1.00 89.75 92 ALA A O 1
ATOM 744 N N . ILE A 1 93 ? 5.479 1.318 14.232 1.00 92.62 93 ILE A N 1
ATOM 745 C CA . ILE A 1 93 ? 4.158 0.704 14.028 1.00 92.62 93 ILE A CA 1
ATOM 746 C C . ILE A 1 93 ? 3.920 -0.420 15.039 1.00 92.62 93 ILE A C 1
ATOM 748 O O . ILE A 1 93 ? 2.859 -0.473 15.659 1.00 92.62 93 ILE A O 1
ATOM 752 N N . ARG A 1 94 ? 4.929 -1.259 15.307 1.00 95.12 94 ARG A N 1
ATOM 753 C CA . ARG A 1 94 ? 4.862 -2.270 16.374 1.00 95.12 94 ARG A CA 1
ATOM 754 C C . ARG A 1 94 ? 4.554 -1.650 17.735 1.00 95.12 94 ARG A C 1
ATOM 756 O O . ARG A 1 94 ? 3.757 -2.208 18.481 1.00 95.12 94 ARG A O 1
ATOM 763 N N . GLY A 1 95 ? 5.156 -0.504 18.052 1.00 94.50 95 GLY A N 1
ATOM 764 C CA . GLY A 1 95 ? 4.854 0.243 19.273 1.00 94.50 95 GLY A CA 1
ATOM 765 C C . GLY A 1 95 ? 3.373 0.614 19.376 1.00 94.50 95 GLY A C 1
ATOM 766 O O . GLY A 1 95 ? 2.771 0.396 20.423 1.00 94.50 95 GLY A O 1
ATOM 767 N N . GLN A 1 96 ? 2.767 1.080 18.279 1.00 95.25 96 GLN A N 1
ATOM 768 C CA . GLN A 1 96 ? 1.339 1.423 18.239 1.00 95.25 96 GLN A CA 1
ATOM 769 C C . GLN A 1 96 ? 0.435 0.194 18.410 1.00 95.25 96 GLN A C 1
ATOM 771 O O . GLN A 1 96 ? -0.577 0.266 19.107 1.00 95.25 96 GLN A O 1
ATOM 776 N N . VAL A 1 97 ? 0.818 -0.949 17.831 1.00 96.00 97 VAL A N 1
ATOM 777 C CA . VAL A 1 97 ? 0.106 -2.224 18.020 1.00 96.00 97 VAL A CA 1
ATOM 778 C C . VAL A 1 97 ? 0.165 -2.674 19.481 1.00 96.00 97 VAL A C 1
ATOM 780 O O . VAL A 1 97 ? -0.871 -2.963 20.073 1.00 96.00 97 VAL A O 1
ATOM 783 N N . LEU A 1 98 ? 1.355 -2.673 20.093 1.00 95.88 98 LEU A N 1
ATOM 784 C CA . LEU A 1 98 ? 1.544 -3.080 21.493 1.00 95.88 98 LEU A CA 1
ATOM 785 C C . LEU A 1 98 ? 0.806 -2.170 22.485 1.00 95.88 98 LEU A C 1
ATOM 787 O O . LEU A 1 98 ? 0.375 -2.633 23.537 1.00 95.88 98 LEU A O 1
ATOM 791 N N . GLN A 1 99 ? 0.646 -0.889 22.151 1.00 95.06 99 GLN A N 1
ATOM 792 C CA . GLN A 1 99 ? -0.125 0.075 22.944 1.00 95.06 99 GLN A CA 1
ATOM 793 C C . GLN A 1 99 ? -1.642 -0.019 22.699 1.00 95.06 99 GLN A C 1
ATOM 795 O O . GLN A 1 99 ? -2.411 0.683 23.352 1.00 95.06 99 GLN A O 1
ATOM 800 N N . GLY A 1 100 ? -2.094 -0.877 21.777 1.00 94.00 100 GLY A N 1
ATOM 801 C CA . GLY A 1 100 ? -3.511 -1.034 21.445 1.00 94.00 100 GLY A CA 1
ATOM 802 C C . GLY A 1 100 ? -4.111 0.174 20.721 1.00 94.00 100 GLY A C 1
ATOM 803 O O . GLY A 1 100 ? -5.321 0.379 20.779 1.00 94.00 100 GLY A O 1
ATOM 804 N N . HIS A 1 101 ? -3.282 0.984 20.054 1.00 95.50 101 HIS A N 1
ATOM 805 C CA . HIS A 1 101 ? -3.728 2.183 19.341 1.00 95.50 101 HIS A CA 1
ATOM 806 C C . HIS A 1 101 ? -4.396 1.886 17.993 1.00 95.50 101 HIS A C 1
ATOM 808 O O . HIS A 1 101 ? -5.057 2.757 17.437 1.00 95.50 101 HIS A O 1
ATOM 814 N N . VAL A 1 102 ? -4.232 0.674 17.459 1.00 96.19 102 VAL A N 1
ATOM 815 C CA . VAL A 1 102 ? -4.729 0.304 16.130 1.00 96.19 102 VAL A CA 1
ATOM 816 C C . VAL A 1 102 ? -5.948 -0.607 16.255 1.00 96.19 102 VAL A C 1
ATOM 818 O O . VAL A 1 102 ? -5.846 -1.723 16.760 1.00 96.19 102 VAL A O 1
ATOM 821 N N . VAL A 1 103 ? -7.090 -0.146 15.741 1.00 95.50 103 VAL A N 1
ATOM 822 C CA . VAL A 1 103 ? -8.288 -0.967 15.517 1.00 95.50 103 VAL A CA 1
ATOM 823 C C . VAL A 1 103 ? -8.578 -0.970 14.021 1.00 95.50 103 VAL A C 1
ATOM 825 O O . VAL A 1 103 ? -9.001 0.039 13.467 1.00 95.50 103 VAL A O 1
ATOM 828 N N . GLY A 1 104 ? -8.329 -2.095 13.358 1.00 94.56 104 GLY A N 1
ATOM 829 C CA . GLY A 1 104 ? -8.437 -2.214 11.905 1.00 94.56 104 GLY A CA 1
ATOM 830 C C . GLY A 1 104 ? -7.423 -3.214 11.369 1.00 94.56 104 GLY A C 1
ATOM 831 O O . GLY A 1 104 ? -7.345 -4.320 11.905 1.00 94.56 104 GLY A O 1
ATOM 832 N N . LEU A 1 105 ? -6.674 -2.834 10.332 1.00 95.62 105 LEU A N 1
ATOM 833 C CA . LEU A 1 105 ? -5.749 -3.716 9.613 1.00 95.62 105 LEU A CA 1
ATOM 834 C C . LEU A 1 105 ? -4.395 -3.045 9.376 1.00 95.62 105 LEU A C 1
ATOM 836 O O . LEU A 1 105 ? -4.293 -1.821 9.286 1.00 95.62 105 LEU A O 1
ATOM 840 N N . ILE A 1 106 ? -3.354 -3.857 9.226 1.00 95.81 106 ILE A N 1
ATOM 841 C CA . ILE A 1 106 ? -2.024 -3.396 8.836 1.00 95.81 106 ILE A CA 1
ATOM 842 C C . ILE A 1 106 ? -1.553 -4.246 7.660 1.00 95.81 106 ILE A C 1
ATOM 844 O O . ILE A 1 106 ? -1.547 -5.469 7.748 1.00 95.81 106 ILE A O 1
ATOM 848 N N . ASN A 1 107 ? -1.141 -3.586 6.582 1.00 95.06 107 ASN A N 1
ATOM 849 C CA . ASN A 1 107 ? -0.454 -4.208 5.463 1.00 95.06 107 ASN A CA 1
ATOM 850 C C . ASN A 1 107 ? 1.042 -3.894 5.557 1.00 95.06 107 ASN A C 1
ATOM 852 O O . ASN A 1 107 ? 1.481 -2.786 5.247 1.00 95.06 107 ASN A O 1
ATOM 856 N N . ALA A 1 108 ? 1.809 -4.861 6.058 1.00 94.00 108 ALA A N 1
ATOM 857 C CA . ALA A 1 108 ? 3.259 -4.771 6.171 1.00 94.00 108 ALA A CA 1
ATOM 858 C C . ALA A 1 108 ? 3.899 -5.469 4.962 1.00 94.00 108 ALA A C 1
ATOM 860 O O . ALA A 1 108 ? 4.143 -6.676 5.009 1.00 94.00 108 ALA A O 1
ATOM 861 N N . ASN A 1 109 ? 4.150 -4.723 3.884 1.00 92.81 109 ASN A N 1
ATOM 862 C CA . ASN A 1 109 ? 4.664 -5.288 2.638 1.00 92.81 109 ASN A CA 1
ATOM 863 C C . ASN A 1 109 ? 6.077 -5.858 2.839 1.00 92.81 109 ASN A C 1
ATOM 865 O O . ASN A 1 109 ? 6.942 -5.219 3.444 1.00 92.81 109 ASN A O 1
ATOM 869 N N . ASP A 1 110 ? 6.307 -7.058 2.308 1.00 89.06 110 ASP A N 1
ATOM 870 C CA . ASP A 1 110 ? 7.586 -7.760 2.375 1.00 89.06 110 ASP A CA 1
ATOM 871 C C . ASP A 1 110 ? 7.948 -8.312 0.980 1.00 89.06 110 ASP A C 1
ATOM 873 O O . ASP A 1 110 ? 7.227 -9.177 0.472 1.00 89.06 110 ASP A O 1
ATOM 877 N N . PRO A 1 111 ? 9.020 -7.823 0.327 1.00 85.69 111 PRO A N 1
ATOM 878 C CA . PRO A 1 111 ? 9.955 -6.809 0.826 1.00 85.69 111 PRO A CA 1
ATOM 879 C C . PRO A 1 111 ? 9.419 -5.367 0.737 1.00 85.69 111 PRO A C 1
A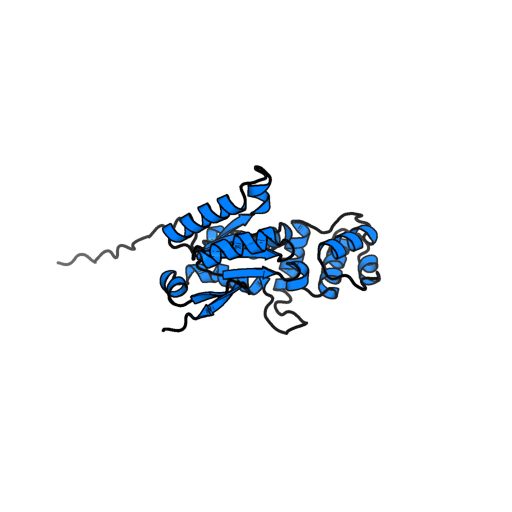TOM 881 O O . PRO A 1 111 ? 9.740 -4.550 1.597 1.00 85.69 111 PRO A O 1
ATOM 884 N N . ASP A 1 112 ? 8.613 -5.062 -0.282 1.00 92.25 112 ASP A N 1
ATOM 885 C CA . ASP A 1 112 ? 8.037 -3.742 -0.569 1.00 92.25 112 ASP A CA 1
ATOM 886 C C . ASP A 1 112 ? 6.706 -3.884 -1.325 1.00 92.25 112 ASP A C 1
ATOM 888 O O . ASP A 1 112 ? 6.352 -4.988 -1.749 1.00 92.25 112 ASP A O 1
ATOM 892 N N . PHE A 1 113 ? 5.947 -2.791 -1.457 1.00 94.19 113 PHE A N 1
ATOM 893 C CA . PHE A 1 113 ? 4.643 -2.777 -2.129 1.00 94.19 113 PHE A CA 1
ATOM 894 C C . PHE A 1 113 ? 4.659 -3.480 -3.493 1.00 94.19 113 PHE A C 1
ATOM 896 O O . PHE A 1 113 ? 3.800 -4.330 -3.750 1.00 94.19 113 PHE A O 1
ATOM 903 N N . GLU A 1 114 ? 5.625 -3.163 -4.357 1.00 95.50 114 GLU A N 1
ATOM 904 C CA . GLU A 1 114 ? 5.721 -3.743 -5.691 1.00 95.50 114 GLU A CA 1
ATOM 905 C C . GLU A 1 114 ? 5.928 -5.262 -5.639 1.00 95.50 114 GLU A C 1
ATOM 907 O O . GLU A 1 114 ? 5.154 -6.004 -6.238 1.00 95.50 114 GLU A O 1
ATOM 912 N N . PHE A 1 115 ? 6.922 -5.757 -4.902 1.00 94.56 115 PHE A N 1
ATOM 913 C CA . PHE A 1 115 ? 7.257 -7.189 -4.901 1.00 94.56 115 PHE A CA 1
ATOM 914 C C . PHE A 1 115 ? 6.353 -8.036 -3.993 1.00 94.56 115 PHE A C 1
ATOM 916 O O . PHE A 1 115 ? 6.232 -9.252 -4.203 1.00 94.56 115 PHE A O 1
ATOM 923 N N . ALA A 1 116 ? 5.681 -7.414 -3.022 1.00 93.81 116 ALA A N 1
ATOM 924 C CA . ALA A 1 116 ? 4.628 -8.054 -2.241 1.00 93.81 116 ALA A CA 1
ATOM 925 C C . ALA A 1 116 ? 3.389 -8.327 -3.103 1.00 93.81 116 ALA A C 1
ATOM 927 O O . ALA A 1 116 ? 2.758 -9.370 -2.947 1.00 93.81 116 ALA A O 1
ATOM 928 N N . ASN A 1 117 ? 3.069 -7.434 -4.045 1.00 95.62 117 ASN A N 1
ATOM 929 C CA . ASN A 1 117 ? 1.846 -7.531 -4.841 1.00 95.62 117 ASN A CA 1
ATOM 930 C C . ASN A 1 117 ? 2.044 -8.106 -6.236 1.00 95.62 117 ASN A C 1
ATOM 932 O O . ASN A 1 117 ? 1.101 -8.689 -6.758 1.00 95.62 117 ASN A O 1
ATOM 936 N N . PHE A 1 118 ? 3.218 -7.948 -6.843 1.00 96.50 118 PHE A N 1
ATOM 937 C CA . PHE A 1 118 ? 3.465 -8.285 -8.240 1.00 96.50 118 PHE A CA 1
ATOM 938 C C . PHE A 1 118 ? 4.721 -9.142 -8.386 1.00 96.50 118 PHE A C 1
ATOM 940 O O . PHE A 1 118 ? 5.711 -8.988 -7.665 1.00 96.50 118 PHE A O 1
ATOM 947 N N . SER A 1 119 ? 4.694 -10.060 -9.349 1.00 95.25 119 SER A N 1
ATOM 948 C CA . SER A 1 119 ? 5.910 -10.752 -9.772 1.00 95.25 119 SER A CA 1
ATOM 949 C C . SER A 1 119 ? 6.791 -9.834 -10.627 1.00 95.25 119 SER A C 1
ATOM 951 O O . SER A 1 119 ? 6.324 -8.854 -11.205 1.00 95.25 119 SER A O 1
ATOM 953 N N . LEU A 1 120 ? 8.078 -10.168 -10.744 1.00 95.94 120 LEU A N 1
ATOM 954 C CA . LEU A 1 120 ? 9.017 -9.397 -11.560 1.00 95.94 120 LEU A CA 1
ATOM 955 C C . LEU A 1 120 ? 8.550 -9.270 -13.019 1.00 95.94 120 LEU A C 1
ATOM 957 O O . LEU A 1 120 ? 8.619 -8.180 -13.579 1.00 95.94 120 LEU A O 1
ATOM 961 N N . ASP A 1 121 ? 8.027 -10.348 -13.605 1.00 95.81 121 ASP A N 1
ATOM 962 C CA . ASP A 1 121 ? 7.548 -10.351 -14.992 1.00 95.81 121 ASP A CA 1
ATOM 963 C C . ASP A 1 121 ? 6.345 -9.418 -15.181 1.00 95.81 121 ASP A C 1
ATOM 965 O O . ASP A 1 121 ? 6.250 -8.720 -16.191 1.00 95.81 121 ASP A O 1
ATOM 969 N N . GLU A 1 122 ? 5.460 -9.344 -14.183 1.00 97.12 122 GLU A N 1
ATOM 970 C CA . GLU A 1 122 ? 4.333 -8.407 -14.186 1.00 97.12 122 GLU A CA 1
ATOM 971 C C . GLU A 1 122 ? 4.830 -6.961 -14.126 1.00 97.12 122 GLU A C 1
ATOM 973 O O . GLU A 1 122 ? 4.416 -6.139 -14.940 1.00 97.12 122 GLU A O 1
ATOM 978 N N . LEU A 1 123 ? 5.777 -6.657 -13.230 1.00 97.31 123 LEU A N 1
ATOM 979 C CA . LEU A 1 123 ? 6.366 -5.319 -13.122 1.00 97.31 123 LEU A CA 1
ATOM 980 C C . LEU A 1 123 ? 7.040 -4.891 -14.435 1.00 97.31 123 LEU A C 1
ATOM 982 O O . LEU A 1 123 ? 6.845 -3.763 -14.891 1.00 97.31 123 LEU A O 1
ATOM 986 N N . VAL A 1 124 ? 7.793 -5.792 -15.077 1.00 97.19 124 VAL A N 1
ATOM 987 C CA . VAL A 1 124 ? 8.400 -5.546 -16.397 1.00 97.19 124 VAL A CA 1
ATOM 988 C C . VAL A 1 124 ? 7.326 -5.323 -17.460 1.00 97.19 124 VAL A C 1
ATOM 990 O O . VAL A 1 124 ? 7.458 -4.407 -18.272 1.00 97.19 124 VAL A 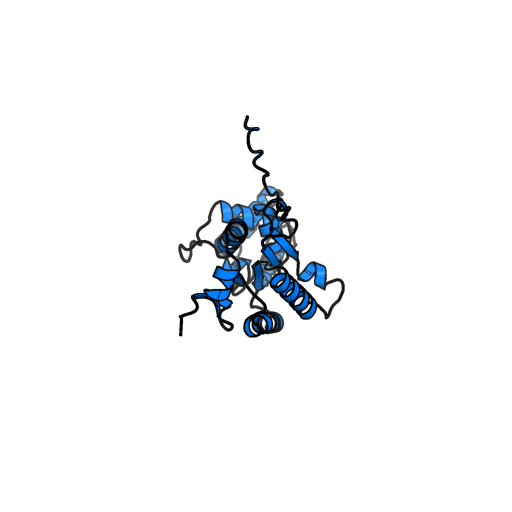O 1
ATOM 993 N N . GLY A 1 125 ? 6.257 -6.121 -17.451 1.00 97.25 125 GLY A N 1
ATOM 994 C CA . GLY A 1 125 ? 5.137 -6.000 -18.383 1.00 97.25 125 GLY A CA 1
ATOM 995 C C . GLY A 1 125 ? 4.424 -4.653 -18.281 1.00 97.25 125 GLY A C 1
ATOM 996 O O . GLY A 1 125 ? 4.236 -3.986 -19.301 1.00 97.25 125 GLY A O 1
ATOM 997 N N . VAL A 1 126 ? 4.092 -4.221 -17.060 1.00 97.44 126 VAL A N 1
ATOM 998 C CA . VAL A 1 126 ? 3.452 -2.919 -16.804 1.00 97.44 126 VAL A CA 1
ATOM 999 C C . VAL A 1 126 ? 4.384 -1.777 -17.209 1.00 97.44 126 VAL A C 1
ATOM 1001 O O . VAL A 1 126 ? 3.964 -0.869 -17.924 1.00 97.44 126 VAL A O 1
ATOM 1004 N N . ALA A 1 127 ? 5.663 -1.837 -16.828 1.00 96.75 127 ALA A N 1
ATOM 1005 C CA . ALA A 1 127 ? 6.638 -0.811 -17.190 1.00 96.75 127 ALA A CA 1
ATOM 1006 C C . ALA A 1 127 ? 6.844 -0.710 -18.714 1.00 96.75 127 ALA A C 1
ATOM 1008 O O . ALA A 1 127 ? 6.896 0.390 -19.262 1.00 96.75 127 ALA A O 1
ATOM 1009 N N . ALA A 1 128 ? 6.909 -1.846 -19.414 1.00 96.81 128 ALA A N 1
ATOM 1010 C CA . ALA A 1 128 ? 7.009 -1.882 -20.871 1.00 96.81 128 ALA A CA 1
ATOM 1011 C C . ALA A 1 128 ? 5.764 -1.307 -21.555 1.00 96.81 128 ALA A C 1
ATOM 1013 O O . ALA A 1 128 ? 5.890 -0.587 -22.541 1.00 96.81 128 ALA A O 1
ATOM 1014 N N . LEU A 1 129 ? 4.571 -1.594 -21.025 1.00 95.94 129 LEU A N 1
ATOM 1015 C CA . LEU A 1 129 ? 3.329 -1.020 -21.536 1.00 95.94 129 LEU A CA 1
ATOM 1016 C C . LEU A 1 129 ? 3.295 0.504 -21.356 1.00 95.94 129 LEU A C 1
ATOM 1018 O O . LEU A 1 129 ? 2.855 1.208 -22.261 1.00 95.94 129 LEU A O 1
ATOM 1022 N N . MET A 1 130 ? 3.784 1.020 -20.227 1.00 94.62 130 MET A N 1
ATOM 1023 C CA . MET A 1 130 ? 3.892 2.466 -20.004 1.00 94.62 130 MET A CA 1
ATOM 1024 C C . MET A 1 130 ? 4.842 3.142 -20.998 1.00 94.62 130 MET A C 1
ATOM 1026 O O . MET A 1 130 ? 4.533 4.220 -21.511 1.00 94.62 130 MET A O 1
ATOM 1030 N N . ASP A 1 131 ? 5.981 2.513 -21.291 1.00 94.62 131 ASP A N 1
ATOM 1031 C CA . ASP A 1 131 ? 6.908 2.999 -22.314 1.00 94.62 131 ASP A CA 1
ATOM 1032 C C . ASP A 1 131 ? 6.223 3.012 -23.690 1.00 94.62 131 ASP A C 1
ATOM 1034 O O . ASP A 1 131 ? 6.180 4.060 -24.336 1.00 94.62 131 ASP A O 1
ATOM 1038 N N . ASP A 1 132 ? 5.569 1.914 -24.082 1.00 95.12 132 ASP A N 1
ATOM 1039 C CA . ASP A 1 132 ? 4.844 1.821 -25.357 1.00 95.12 132 ASP A CA 1
ATOM 1040 C C . ASP A 1 132 ? 3.744 2.901 -25.475 1.00 95.12 132 ASP A C 1
ATOM 1042 O O . ASP A 1 132 ? 3.610 3.555 -26.511 1.00 95.12 132 ASP A O 1
ATOM 1046 N N . GLN A 1 133 ? 2.984 3.151 -24.401 1.00 93.19 133 GLN A N 1
ATOM 1047 C CA . GLN A 1 133 ? 1.928 4.178 -24.356 1.00 93.19 133 GLN A CA 1
ATOM 1048 C C . GLN A 1 133 ? 2.462 5.611 -24.462 1.00 93.19 133 GLN A C 1
ATOM 1050 O O . GLN A 1 133 ? 1.731 6.514 -24.873 1.00 93.19 133 GLN A O 1
ATOM 1055 N N . THR A 1 134 ? 3.728 5.828 -24.109 1.00 90.31 134 THR A N 1
ATOM 1056 C CA . THR A 1 134 ? 4.403 7.129 -24.233 1.00 90.31 134 THR A CA 1
ATOM 1057 C C . THR A 1 134 ? 5.231 7.250 -25.515 1.00 90.31 134 THR A C 1
ATOM 1059 O O . THR A 1 134 ? 5.897 8.265 -25.721 1.00 90.31 134 THR A O 1
ATOM 1062 N N . GLY A 1 135 ? 5.151 6.256 -26.407 1.00 92.19 135 GLY A N 1
ATOM 1063 C CA . GLY A 1 135 ? 5.870 6.224 -27.682 1.00 92.19 135 GLY A CA 1
ATOM 1064 C C . GLY A 1 135 ? 7.334 5.784 -27.571 1.00 92.19 135 GLY A C 1
ATOM 1065 O O . GLY A 1 135 ? 8.086 5.954 -28.531 1.00 92.19 135 GLY A O 1
ATOM 1066 N N . LEU A 1 136 ? 7.746 5.240 -26.424 1.00 93.50 136 LEU A N 1
ATOM 1067 C CA . LEU A 1 136 ? 9.069 4.653 -26.199 1.00 93.50 136 LEU A CA 1
ATOM 1068 C C . LEU A 1 136 ? 9.070 3.157 -26.561 1.00 93.50 136 LEU A C 1
ATOM 1070 O O . LEU A 1 136 ? 8.017 2.533 -26.674 1.00 93.50 136 LEU A O 1
ATOM 1074 N N . ASP A 1 137 ? 10.253 2.561 -26.750 1.00 93.12 137 ASP A N 1
ATOM 1075 C CA . ASP A 1 137 ? 10.364 1.143 -27.119 1.00 93.12 137 ASP A CA 1
ATOM 1076 C C . ASP A 1 137 ? 10.344 0.221 -25.887 1.00 93.12 137 ASP A C 1
ATOM 1078 O O . ASP A 1 137 ? 11.391 -0.200 -25.378 1.00 93.12 137 ASP A O 1
ATOM 1082 N N . GLY A 1 138 ? 9.146 -0.174 -25.444 1.00 93.50 138 GLY A N 1
ATOM 1083 C CA . GLY A 1 138 ? 8.960 -1.101 -24.326 1.00 93.50 138 GLY A CA 1
ATOM 1084 C C . GLY A 1 138 ? 9.561 -2.491 -24.566 1.00 93.50 138 GLY A C 1
ATOM 1085 O O . GLY A 1 138 ? 9.763 -3.259 -23.620 1.00 93.50 138 GLY A O 1
ATOM 1086 N N . ARG A 1 139 ? 9.930 -2.854 -25.808 1.00 95.00 139 ARG A N 1
ATOM 1087 C CA . ARG A 1 139 ? 10.644 -4.118 -26.077 1.00 95.00 139 ARG A CA 1
ATOM 1088 C C . ARG A 1 139 ? 12.020 -4.138 -25.422 1.00 95.00 139 ARG A C 1
ATOM 1090 O O . ARG A 1 139 ? 12.466 -5.227 -25.068 1.00 95.00 139 ARG A O 1
ATOM 1097 N N . LYS A 1 140 ? 12.673 -2.988 -25.219 1.00 94.25 140 LYS A N 1
ATOM 1098 C CA . LYS A 1 140 ? 13.957 -2.920 -24.497 1.00 94.25 140 LYS A CA 1
ATOM 1099 C C . LYS A 1 140 ? 13.822 -3.466 -23.083 1.00 94.25 140 LYS A C 1
ATOM 1101 O O . LYS A 1 140 ? 14.646 -4.268 -22.662 1.00 94.25 140 LYS A O 1
ATOM 1106 N N . LEU A 1 141 ? 12.739 -3.105 -22.396 1.00 94.62 141 LEU A N 1
ATOM 1107 C CA . LEU A 1 141 ? 12.434 -3.609 -21.060 1.00 94.62 141 LEU A CA 1
ATOM 1108 C C . LEU A 1 141 ? 12.129 -5.108 -21.087 1.00 94.62 141 LEU A C 1
ATOM 1110 O O . LEU A 1 141 ? 12.713 -5.853 -20.308 1.00 94.62 141 LEU A O 1
ATOM 1114 N N . ARG A 1 142 ? 11.303 -5.580 -22.027 1.00 94.25 142 ARG A N 1
ATOM 1115 C CA . ARG A 1 142 ? 10.942 -7.009 -22.132 1.00 94.25 142 ARG A CA 1
ATOM 1116 C C . ARG A 1 142 ? 12.133 -7.935 -22.417 1.00 94.25 142 ARG A C 1
ATOM 1118 O O . ARG A 1 142 ? 12.110 -9.082 -21.992 1.00 94.25 142 ARG A O 1
ATOM 1125 N N . HIS A 1 143 ? 13.154 -7.454 -23.129 1.00 94.56 143 HIS A N 1
ATOM 1126 C CA . HIS A 1 143 ? 14.341 -8.244 -23.493 1.00 94.56 143 HIS A CA 1
ATOM 1127 C C . HIS A 1 143 ? 15.572 -7.955 -22.622 1.00 94.56 143 HIS A C 1
ATOM 1129 O O . HIS A 1 143 ? 16.626 -8.558 -22.831 1.00 94.56 143 HIS A O 1
ATOM 1135 N N . ALA A 1 144 ? 15.476 -7.024 -21.673 1.00 93.94 144 ALA A N 1
ATOM 1136 C CA . ALA A 1 144 ? 16.578 -6.725 -20.773 1.00 93.94 144 ALA A CA 1
ATOM 1137 C C . ALA A 1 144 ? 16.816 -7.849 -19.761 1.00 93.94 144 ALA A C 1
ATOM 1139 O O . ALA A 1 144 ? 15.948 -8.672 -19.472 1.00 93.94 144 ALA A O 1
ATOM 1140 N N . ASN A 1 145 ? 18.019 -7.861 -19.189 1.00 93.12 145 ASN A N 1
ATOM 1141 C CA . ASN A 1 145 ? 18.341 -8.770 -18.104 1.00 93.12 145 ASN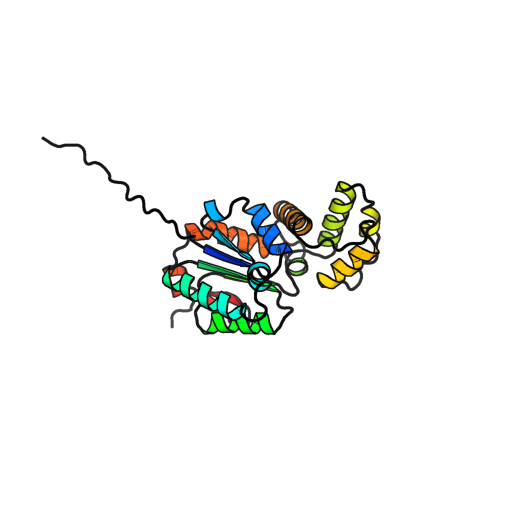 A CA 1
ATOM 1142 C C . ASN A 1 145 ? 17.779 -8.233 -16.778 1.00 93.12 145 ASN A C 1
ATOM 1144 O O . ASN A 1 145 ? 18.206 -7.177 -16.307 1.00 93.12 145 ASN A O 1
ATOM 1148 N N . TRP A 1 146 ? 16.864 -8.989 -16.168 1.00 95.12 146 TRP A N 1
ATOM 1149 C CA . TRP A 1 146 ? 16.280 -8.690 -14.854 1.00 95.12 146 TRP A CA 1
ATOM 1150 C C . TRP A 1 146 ? 16.752 -9.642 -13.745 1.00 95.12 146 TRP A C 1
ATOM 1152 O O . TRP A 1 146 ? 16.228 -9.626 -12.630 1.00 95.12 146 TRP A O 1
A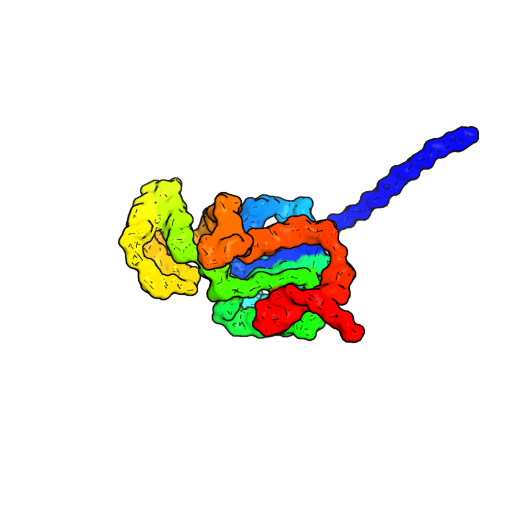TOM 1162 N N . GLN A 1 147 ? 17.740 -10.495 -14.032 1.00 92.75 147 GLN A N 1
ATOM 1163 C CA . GLN A 1 147 ? 18.202 -11.518 -13.102 1.00 92.75 147 GLN A CA 1
ATOM 1164 C C . GLN A 1 147 ? 18.674 -10.907 -11.774 1.00 92.75 147 GLN A C 1
ATOM 1166 O O . GLN A 1 147 ? 19.521 -10.018 -11.736 1.00 92.75 147 GLN A O 1
ATOM 1171 N N . GLY A 1 148 ? 18.142 -11.430 -10.667 1.00 90.75 148 GLY A N 1
ATOM 1172 C CA . GLY A 1 148 ? 18.542 -11.037 -9.313 1.00 90.75 148 GLY A CA 1
ATOM 1173 C C . GLY A 1 148 ? 17.845 -9.791 -8.759 1.00 90.75 148 GLY A C 1
ATOM 1174 O O . GLY A 1 148 ? 18.104 -9.437 -7.609 1.00 90.75 148 GLY A O 1
ATOM 1175 N N . ILE A 1 149 ? 16.940 -9.160 -9.512 1.00 94.94 149 ILE A N 1
ATOM 1176 C CA . ILE A 1 149 ? 16.144 -8.028 -9.024 1.00 94.94 149 ILE A CA 1
ATOM 1177 C C . ILE A 1 149 ? 15.042 -8.541 -8.092 1.00 94.94 149 ILE A C 1
ATOM 1179 O O . ILE A 1 149 ? 14.247 -9.403 -8.464 1.00 94.94 149 ILE A O 1
ATOM 1183 N N . LYS A 1 150 ? 15.025 -8.022 -6.860 1.00 92.19 150 LYS A N 1
ATOM 1184 C CA . LYS A 1 150 ? 14.129 -8.472 -5.778 1.00 92.19 150 LYS A CA 1
ATOM 1185 C C . LYS A 1 150 ? 13.521 -7.329 -4.957 1.00 92.19 150 LYS A C 1
ATOM 1187 O O . LYS A 1 150 ? 12.992 -7.586 -3.884 1.00 92.19 150 LYS A O 1
ATOM 1192 N N . SER A 1 151 ? 13.676 -6.083 -5.396 1.00 92.56 151 SER A N 1
ATOM 1193 C CA . SER A 1 151 ? 13.152 -4.917 -4.684 1.00 92.56 151 SER A CA 1
ATOM 1194 C C . SER A 1 151 ? 12.853 -3.766 -5.634 1.00 92.56 151 SER A C 1
ATOM 1196 O O . SER A 1 151 ? 13.475 -3.641 -6.699 1.00 92.56 151 SER A O 1
ATOM 1198 N N . ALA A 1 152 ? 11.923 -2.903 -5.239 1.00 92.00 152 ALA A N 1
ATOM 1199 C CA . ALA A 1 152 ? 11.494 -1.738 -5.997 1.00 92.00 152 ALA A CA 1
ATOM 1200 C C . ALA A 1 152 ? 12.648 -0.765 -6.305 1.00 92.00 152 ALA A C 1
ATOM 1202 O O . ALA A 1 152 ? 12.731 -0.303 -7.446 1.00 92.00 152 ALA A O 1
ATOM 1203 N N . PRO A 1 153 ? 13.603 -0.478 -5.388 1.00 92.12 153 PRO A N 1
ATOM 1204 C CA . PRO A 1 153 ? 14.781 0.320 -5.726 1.00 92.12 153 PRO A CA 1
ATOM 1205 C C . PRO A 1 153 ? 15.645 -0.319 -6.819 1.00 92.12 153 PRO A C 1
ATOM 1207 O O . PRO A 1 153 ? 16.015 0.362 -7.772 1.00 92.12 153 PRO A O 1
ATOM 1210 N N . ALA A 1 154 ? 15.913 -1.628 -6.734 1.00 94.06 154 ALA A N 1
ATOM 1211 C CA . ALA A 1 154 ? 16.714 -2.328 -7.740 1.00 94.06 154 ALA A CA 1
ATOM 1212 C C . ALA A 1 154 ? 16.008 -2.368 -9.106 1.00 94.06 154 ALA A C 1
ATOM 1214 O O . ALA A 1 154 ? 16.648 -2.191 -10.144 1.00 94.06 154 ALA A O 1
ATOM 1215 N N . PHE A 1 155 ? 14.685 -2.552 -9.105 1.00 96.00 155 PHE A N 1
ATOM 1216 C CA . PHE A 1 155 ? 13.862 -2.484 -10.309 1.00 96.00 155 PHE A CA 1
ATOM 1217 C C . PHE A 1 155 ? 13.908 -1.089 -10.941 1.00 96.00 155 PHE A C 1
ATOM 1219 O O . PHE A 1 155 ? 14.180 -0.959 -12.133 1.00 96.00 155 PHE A O 1
ATOM 1226 N N . ALA A 1 156 ? 13.703 -0.042 -10.138 1.00 94.56 156 ALA A N 1
ATOM 1227 C CA . ALA A 1 156 ? 13.748 1.347 -10.577 1.00 94.56 156 ALA A CA 1
ATOM 1228 C C . ALA A 1 156 ? 15.108 1.731 -11.181 1.00 94.56 156 ALA A C 1
ATOM 1230 O O . ALA A 1 156 ? 15.151 2.386 -12.226 1.00 94.56 156 ALA A O 1
ATOM 1231 N N . ASP A 1 157 ? 16.202 1.306 -10.549 1.00 94.25 157 ASP A N 1
ATOM 1232 C CA . ASP A 1 157 ? 17.555 1.563 -11.038 1.00 94.25 157 ASP A CA 1
ATOM 1233 C C . ASP A 1 157 ? 17.796 0.864 -12.378 1.00 94.25 157 ASP A C 1
ATOM 1235 O O . ASP A 1 157 ? 18.344 1.474 -13.298 1.00 94.25 157 ASP A O 1
ATOM 1239 N N . ASN A 1 158 ? 17.362 -0.392 -12.524 1.00 94.44 158 ASN A N 1
ATOM 1240 C CA . ASN A 1 158 ? 17.497 -1.118 -13.785 1.00 94.44 158 ASN A CA 1
ATOM 1241 C C . ASN A 1 158 ? 16.624 -0.515 -14.894 1.00 94.44 158 ASN A C 1
ATOM 1243 O O . ASN A 1 158 ? 17.117 -0.280 -15.996 1.00 94.44 158 ASN A O 1
ATOM 1247 N N . TYR A 1 159 ? 15.365 -0.179 -14.591 1.00 95.25 159 TYR A N 1
ATOM 1248 C CA . TYR A 1 159 ? 14.463 0.494 -15.527 1.00 95.25 159 TYR A CA 1
ATOM 1249 C C . TYR A 1 159 ? 15.089 1.790 -16.055 1.00 95.25 159 TYR A C 1
ATOM 1251 O O . TYR A 1 159 ? 15.117 1.995 -17.264 1.00 95.25 159 TYR A O 1
ATOM 1259 N N . SER A 1 160 ? 15.679 2.619 -15.185 1.00 93.94 160 SER A N 1
ATOM 1260 C CA . SER A 1 160 ? 16.287 3.893 -15.602 1.00 93.94 160 SER A CA 1
ATOM 1261 C C . SER A 1 160 ? 17.463 3.734 -16.581 1.00 93.94 160 SER A C 1
ATOM 1263 O O . SER A 1 160 ? 17.740 4.636 -17.371 1.00 93.94 160 SER A O 1
ATOM 1265 N N . LYS A 1 161 ? 18.147 2.582 -16.555 1.00 93.50 161 LYS A N 1
ATOM 1266 C CA . LYS A 1 161 ? 19.257 2.257 -17.465 1.00 93.50 161 LYS A CA 1
ATOM 1267 C C . LYS A 1 161 ? 18.780 1.695 -18.802 1.00 93.50 161 LYS A C 1
ATOM 1269 O O . LYS A 1 161 ? 19.450 1.898 -19.809 1.00 93.50 161 LYS A O 1
ATOM 1274 N N . VAL A 1 162 ? 17.678 0.949 -18.792 1.00 93.38 162 VAL A N 1
ATOM 1275 C CA . VAL A 1 162 ? 17.174 0.207 -19.958 1.00 93.38 162 VAL A CA 1
ATOM 1276 C C . VAL A 1 162 ? 16.169 1.026 -20.764 1.00 93.38 162 VAL A C 1
ATOM 1278 O O . VAL A 1 162 ? 16.187 0.974 -21.993 1.00 93.38 162 VAL A O 1
ATOM 1281 N N . SER A 1 163 ? 15.282 1.747 -20.080 1.00 92.44 163 SER A N 1
ATOM 1282 C CA . SER A 1 163 ? 14.261 2.579 -20.708 1.00 92.44 163 SER A CA 1
ATOM 1283 C C . SER A 1 163 ? 14.890 3.817 -21.340 1.00 92.44 163 SER A C 1
ATOM 1285 O O . SER A 1 163 ? 15.728 4.489 -20.733 1.00 92.44 163 SER A O 1
ATOM 1287 N N . ASP A 1 164 ? 14.398 4.176 -22.525 1.00 90.31 164 ASP A N 1
ATOM 1288 C CA . ASP A 1 164 ? 14.748 5.426 -23.211 1.00 90.31 164 ASP A CA 1
ATOM 1289 C C . ASP A 1 164 ? 14.261 6.671 -22.454 1.00 90.31 164 ASP A C 1
ATOM 1291 O O . ASP A 1 164 ? 14.679 7.794 -22.737 1.00 90.31 164 ASP A O 1
ATOM 1295 N N . LYS A 1 165 ? 13.399 6.485 -21.448 1.00 88.62 165 LYS A N 1
ATOM 1296 C CA . LYS A 1 165 ? 12.953 7.550 -20.551 1.00 88.62 165 LYS A CA 1
ATOM 1297 C C . LYS A 1 165 ? 14.068 8.048 -19.626 1.00 88.62 165 LYS A C 1
ATOM 1299 O O . LYS A 1 165 ? 13.944 9.139 -19.068 1.00 88.62 165 LYS A O 1
ATOM 1304 N N . HIS A 1 166 ? 15.098 7.230 -19.384 1.00 84.69 166 HIS A N 1
ATOM 1305 C CA . HIS A 1 166 ? 16.233 7.518 -18.494 1.00 84.69 166 HIS A CA 1
ATOM 1306 C C . HIS A 1 166 ? 15.856 8.076 -17.109 1.00 84.69 166 HIS A C 1
ATOM 1308 O O . HIS A 1 166 ? 16.573 8.879 -16.512 1.00 84.69 166 HIS A O 1
ATOM 1314 N N . SER A 1 167 ? 14.705 7.662 -16.584 1.00 85.69 167 SER A N 1
ATOM 1315 C CA . SER A 1 167 ? 14.190 8.085 -15.281 1.00 85.69 167 SER A CA 1
ATOM 1316 C C . SER A 1 167 ? 13.523 6.912 -14.577 1.00 85.69 167 SER A C 1
ATOM 1318 O O . SER A 1 167 ? 13.286 5.874 -15.179 1.00 85.69 167 SER A O 1
ATOM 1320 N N . SER A 1 168 ? 13.270 7.042 -13.277 1.00 83.69 168 SER A N 1
ATOM 1321 C CA . SER A 1 168 ? 12.600 6.002 -12.494 1.00 83.69 168 SER A CA 1
ATOM 1322 C C . SER A 1 168 ? 11.107 5.928 -12.853 1.00 83.69 168 SER A C 1
ATOM 1324 O O . SER A 1 168 ? 10.513 6.979 -13.105 1.00 83.69 168 SER A O 1
ATOM 1326 N N . PRO A 1 169 ? 10.460 4.744 -12.826 1.00 84.00 169 PRO A N 1
ATOM 1327 C CA . PRO A 1 169 ? 9.029 4.670 -13.097 1.00 84.00 169 PRO A CA 1
ATOM 1328 C C . PRO A 1 169 ? 8.192 5.275 -11.954 1.00 84.00 169 PRO A C 1
ATOM 1330 O O . PRO A 1 169 ? 7.044 5.611 -12.184 1.00 84.00 169 PRO A O 1
ATOM 1333 N N . LYS A 1 170 ? 8.769 5.489 -10.761 1.00 83.94 170 LYS A N 1
ATOM 1334 C CA . LYS A 1 170 ? 8.120 5.922 -9.506 1.00 83.94 170 LYS A CA 1
ATOM 1335 C C . LYS A 1 170 ? 7.059 7.031 -9.614 1.00 83.94 170 LYS A C 1
ATOM 1337 O O . LYS A 1 170 ? 7.117 7.927 -10.454 1.00 83.94 170 LYS A O 1
ATOM 1342 N N . GLY A 1 171 ? 6.171 7.038 -8.619 1.00 85.81 171 GLY A N 1
ATOM 1343 C CA . GLY A 1 171 ? 5.201 8.105 -8.381 1.00 85.81 171 GLY A CA 1
ATOM 1344 C C . GLY A 1 171 ? 3.825 7.789 -8.956 1.00 85.81 171 GLY A C 1
ATOM 1345 O O . GLY A 1 171 ? 3.463 6.627 -9.127 1.00 85.81 171 GLY A O 1
ATOM 1346 N N . LYS A 1 172 ? 3.051 8.843 -9.238 1.00 92.44 172 LYS A N 1
ATOM 1347 C CA . LYS A 1 172 ? 1.627 8.750 -9.587 1.00 92.44 172 LYS A CA 1
ATOM 1348 C C . LYS A 1 172 ? 1.334 7.810 -10.754 1.00 92.44 172 LYS A C 1
ATOM 1350 O O . LYS A 1 172 ? 0.568 6.873 -10.587 1.00 92.44 172 LYS A O 1
ATOM 1355 N N . ILE A 1 173 ? 1.986 8.029 -11.897 1.00 93.25 173 ILE A N 1
ATOM 1356 C CA . ILE A 1 173 ? 1.718 7.267 -13.128 1.00 93.25 173 ILE A CA 1
ATOM 1357 C C . ILE A 1 173 ? 1.980 5.769 -12.912 1.00 93.25 173 ILE A C 1
ATOM 1359 O O . ILE A 1 173 ? 1.223 4.931 -13.386 1.00 93.25 173 ILE A O 1
ATOM 1363 N N . TRP A 1 174 ? 3.029 5.425 -12.162 1.00 95.88 174 TRP A N 1
ATOM 1364 C CA . TRP A 1 174 ? 3.337 4.033 -11.843 1.00 95.88 174 TRP A CA 1
ATOM 1365 C C . TRP A 1 174 ? 2.353 3.410 -10.864 1.00 95.88 174 TRP A C 1
ATOM 1367 O O . TRP A 1 174 ? 1.897 2.297 -11.106 1.00 95.88 174 TRP A O 1
ATOM 1377 N N . GLY A 1 175 ? 1.956 4.139 -9.818 1.00 96.31 175 GLY A N 1
ATOM 1378 C CA . GLY A 1 175 ? 0.898 3.691 -8.911 1.00 96.31 175 GLY A CA 1
ATOM 1379 C C . GLY A 1 175 ? -0.420 3.420 -9.643 1.00 96.31 175 GLY A C 1
ATOM 1380 O O . GLY A 1 175 ? -1.027 2.371 -9.447 1.00 96.31 175 GLY A O 1
ATOM 1381 N N . GLU A 1 176 ? -0.828 4.320 -10.540 1.00 96.62 176 GLU A N 1
ATOM 1382 C CA . GLU A 1 176 ? -2.037 4.174 -11.365 1.00 96.62 176 GLU A CA 1
ATOM 1383 C C . GLU A 1 176 ? -1.944 2.977 -12.324 1.00 96.62 176 GLU A C 1
ATOM 1385 O O . GLU A 1 176 ? -2.892 2.199 -12.448 1.00 96.62 176 GLU A O 1
ATOM 1390 N N . ALA A 1 177 ? -0.794 2.781 -12.975 1.00 97.38 177 ALA A N 1
ATOM 1391 C CA . ALA A 1 177 ? -0.578 1.649 -13.875 1.00 97.38 177 ALA A CA 1
ATOM 1392 C C . ALA A 1 177 ? -0.625 0.303 -13.133 1.00 97.38 177 ALA A C 1
ATOM 1394 O O . ALA A 1 177 ? -1.285 -0.630 -13.594 1.00 97.38 177 ALA A O 1
ATOM 1395 N N . LEU A 1 178 ? 0.016 0.216 -11.962 1.00 97.81 178 LEU A N 1
ATOM 1396 C CA . LEU A 1 178 ? -0.041 -0.968 -11.102 1.00 97.81 178 LEU A CA 1
ATOM 1397 C C . LEU A 1 178 ? -1.456 -1.234 -10.580 1.00 97.81 178 LEU A C 1
ATOM 1399 O O . LEU A 1 178 ? -1.880 -2.387 -10.533 1.00 97.81 178 LEU A O 1
ATOM 1403 N N . ALA A 1 179 ? -2.201 -0.186 -10.224 1.00 97.50 179 ALA A N 1
ATOM 1404 C CA . ALA A 1 179 ? -3.589 -0.309 -9.798 1.00 97.50 179 ALA A CA 1
ATOM 1405 C C . ALA A 1 179 ? -4.485 -0.882 -10.903 1.00 97.50 179 ALA A C 1
ATOM 1407 O O . ALA A 1 179 ? -5.211 -1.842 -10.652 1.00 97.50 179 ALA A O 1
ATOM 1408 N N . ASN A 1 180 ? -4.396 -0.348 -12.126 1.00 97.44 180 ASN A N 1
ATOM 1409 C CA . ASN A 1 180 ? -5.134 -0.883 -13.275 1.00 97.44 180 ASN A CA 1
ATOM 1410 C C . ASN A 1 180 ? -4.782 -2.352 -13.526 1.00 97.44 180 ASN A C 1
ATOM 1412 O O . ASN A 1 180 ? -5.670 -3.190 -13.652 1.00 97.44 180 ASN A O 1
ATOM 1416 N N . TYR A 1 181 ? -3.487 -2.676 -13.520 1.00 98.00 181 TYR A N 1
ATOM 1417 C CA . TYR A 1 181 ? -3.045 -4.050 -13.720 1.00 98.00 181 TYR A CA 1
ATOM 1418 C C . TYR A 1 181 ? -3.587 -4.994 -12.637 1.00 98.00 181 TYR A C 1
ATOM 1420 O O . TYR A 1 181 ? -4.046 -6.090 -12.959 1.00 98.00 181 TYR A O 1
ATOM 1428 N N . ALA A 1 182 ? -3.568 -4.572 -11.367 1.00 97.38 182 ALA A N 1
ATOM 1429 C CA . ALA A 1 182 ? -4.115 -5.351 -10.260 1.00 97.38 182 ALA A CA 1
ATOM 1430 C C . ALA A 1 182 ? -5.625 -5.585 -10.409 1.00 97.38 182 ALA A C 1
ATOM 1432 O O . ALA A 1 182 ? -6.074 -6.699 -10.165 1.00 97.38 182 ALA A O 1
ATOM 1433 N N . LEU A 1 183 ? -6.399 -4.581 -10.838 1.00 96.62 183 LEU A N 1
ATOM 1434 C CA . LEU A 1 183 ? -7.841 -4.729 -11.073 1.00 96.62 183 LEU A CA 1
ATOM 1435 C C . LEU A 1 183 ? -8.152 -5.756 -12.172 1.00 96.62 183 LEU A C 1
ATOM 1437 O O . LEU A 1 183 ? -9.067 -6.561 -12.005 1.00 96.62 183 LEU A O 1
ATOM 1441 N N . ASP A 1 184 ? -7.368 -5.765 -13.252 1.00 97.25 184 ASP A N 1
ATOM 1442 C CA . ASP A 1 184 ? -7.519 -6.736 -14.345 1.00 97.25 184 ASP A CA 1
ATOM 1443 C C . ASP A 1 184 ? -7.029 -8.145 -13.955 1.00 97.25 184 ASP A C 1
ATOM 1445 O O . ASP A 1 184 ? -7.511 -9.151 -14.479 1.00 97.25 184 ASP A O 1
ATOM 1449 N N . HIS A 1 185 ? -6.087 -8.229 -13.010 1.00 97.00 185 HIS A N 1
ATOM 1450 C CA . HIS A 1 185 ? -5.442 -9.470 -12.574 1.00 97.00 185 HIS A CA 1
ATOM 1451 C C . HIS A 1 185 ? -5.459 -9.584 -11.040 1.00 97.00 185 HIS A C 1
ATOM 1453 O O . HIS A 1 185 ? -4.401 -9.495 -10.409 1.00 97.00 185 HIS A O 1
ATOM 1459 N N . PRO A 1 186 ? -6.629 -9.790 -10.408 1.00 96.12 186 PRO A N 1
ATOM 1460 C CA . PRO A 1 186 ? -6.786 -9.627 -8.960 1.00 96.12 186 PRO A CA 1
ATOM 1461 C C . PRO A 1 186 ? -6.071 -10.682 -8.108 1.00 96.12 186 PRO A C 1
ATOM 1463 O O . PRO A 1 186 ? -5.793 -10.439 -6.933 1.00 96.12 186 PRO A O 1
ATOM 1466 N N . ALA A 1 187 ? -5.761 -11.843 -8.685 1.00 95.94 187 ALA A N 1
ATOM 1467 C CA . ALA A 1 187 ? -5.005 -12.894 -8.018 1.00 95.94 187 ALA A CA 1
ATOM 1468 C C . ALA A 1 187 ? -3.505 -12.777 -8.322 1.00 95.94 187 ALA A C 1
ATOM 1470 O O . ALA A 1 187 ? -3.113 -12.533 -9.465 1.00 95.94 187 ALA A O 1
ATOM 1471 N N . ASP A 1 188 ? -2.665 -12.994 -7.312 1.00 92.38 188 ASP A N 1
ATOM 1472 C CA . ASP A 1 188 ? -1.222 -13.140 -7.491 1.00 92.38 188 ASP A CA 1
ATOM 1473 C C . ASP A 1 188 ? -0.927 -14.490 -8.172 1.00 92.38 188 ASP A C 1
ATOM 1475 O O . ASP A 1 188 ? -1.268 -15.539 -7.615 1.00 92.38 188 ASP A O 1
ATOM 1479 N N . PRO A 1 189 ? -0.268 -14.519 -9.344 1.00 91.75 189 PRO A N 1
ATOM 1480 C CA . PRO A 1 189 ? 0.012 -15.766 -10.056 1.00 91.75 189 PRO A CA 1
ATOM 1481 C C . PRO A 1 189 ? 0.934 -16.726 -9.286 1.00 91.75 189 PRO A C 1
ATOM 1483 O O . PRO A 1 189 ? 0.946 -17.922 -9.573 1.00 91.75 189 PRO A O 1
ATOM 1486 N N . ARG A 1 190 ? 1.710 -16.232 -8.310 1.00 92.12 190 ARG A N 1
ATOM 1487 C CA . ARG A 1 190 ? 2.641 -17.039 -7.504 1.00 92.12 190 ARG A CA 1
ATOM 1488 C C . ARG A 1 190 ? 1.922 -17.869 -6.443 1.00 92.12 190 ARG A C 1
ATOM 1490 O O . ARG A 1 190 ? 2.398 -18.945 -6.092 1.00 92.12 190 ARG A O 1
ATOM 1497 N N . THR A 1 191 ? 0.818 -17.355 -5.902 1.00 91.12 191 THR A N 1
ATOM 1498 C CA . THR A 1 191 ? 0.122 -17.942 -4.741 1.00 91.12 191 THR A CA 1
ATOM 1499 C C . THR A 1 191 ? -1.331 -18.317 -5.031 1.00 91.12 191 THR A C 1
ATOM 1501 O O . THR A 1 191 ? -1.901 -19.134 -4.314 1.00 91.12 191 THR A O 1
ATOM 1504 N N . GLY A 1 192 ? -1.940 -17.730 -6.065 1.00 92.62 192 GLY A N 1
ATOM 1505 C CA . GLY A 1 192 ? -3.365 -17.837 -6.379 1.00 92.62 192 GLY A CA 1
ATOM 1506 C C . GLY A 1 192 ? -4.282 -17.042 -5.441 1.00 92.62 192 GLY A C 1
ATOM 1507 O O . GLY A 1 192 ? -5.495 -17.051 -5.639 1.00 92.62 192 GLY A O 1
ATOM 1508 N N . ALA A 1 193 ? -3.735 -16.370 -4.425 1.00 92.38 193 ALA A N 1
ATOM 1509 C CA . ALA A 1 193 ? -4.499 -15.556 -3.486 1.00 92.38 193 ALA A CA 1
ATOM 1510 C C . ALA A 1 193 ? -4.801 -14.163 -4.062 1.00 92.38 193 ALA A C 1
ATOM 1512 O O . ALA A 1 193 ? -4.109 -13.694 -4.965 1.00 92.38 193 ALA A O 1
ATOM 1513 N N . GLU A 1 194 ? -5.813 -13.486 -3.514 1.00 94.94 194 GLU A N 1
ATOM 1514 C CA . GLU A 1 194 ? -6.043 -12.059 -3.775 1.00 94.94 194 GLU A CA 1
ATOM 1515 C C . GLU A 1 194 ? -4.781 -11.253 -3.430 1.00 94.94 194 GLU A C 1
ATOM 1517 O O . GLU A 1 194 ? -4.140 -11.502 -2.403 1.00 94.94 194 GLU A O 1
ATOM 1522 N N . ARG A 1 195 ? -4.414 -10.286 -4.281 1.00 94.50 195 ARG A N 1
ATOM 1523 C CA . ARG A 1 195 ? -3.265 -9.411 -4.012 1.00 94.50 195 ARG A CA 1
ATOM 1524 C C . ARG A 1 195 ? -3.482 -8.649 -2.695 1.00 94.50 195 ARG A C 1
ATOM 1526 O O . ARG A 1 195 ? -4.545 -8.039 -2.542 1.00 94.50 195 ARG A O 1
ATOM 1533 N N . PRO A 1 196 ? -2.490 -8.599 -1.782 1.00 93.62 196 PRO A N 1
ATOM 1534 C CA . PRO A 1 196 ? -2.616 -7.8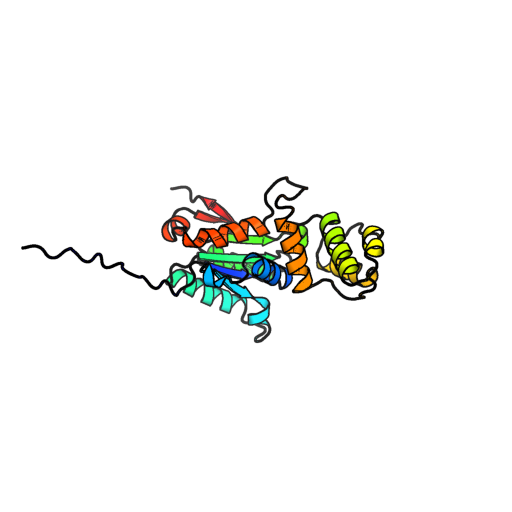96 -0.501 1.00 93.62 196 PRO A CA 1
ATOM 1535 C C . PRO A 1 196 ? -3.161 -6.470 -0.634 1.00 93.62 196 PRO A C 1
ATOM 1537 O O . PRO A 1 196 ? -4.034 -6.056 0.119 1.00 93.62 196 PRO A O 1
ATOM 1540 N N . PHE A 1 197 ? -2.718 -5.738 -1.653 1.00 95.00 197 PHE A N 1
ATOM 1541 C CA . PHE A 1 197 ? -3.205 -4.403 -1.978 1.00 95.00 197 PHE A CA 1
ATOM 1542 C C . PHE A 1 197 ? -4.726 -4.351 -2.196 1.00 95.00 197 PHE A C 1
ATOM 1544 O O . PHE A 1 197 ? -5.404 -3.519 -1.591 1.00 95.00 197 PHE A O 1
ATOM 1551 N N . LEU A 1 198 ? -5.279 -5.253 -3.013 1.00 95.50 198 LEU A N 1
ATOM 1552 C CA . LEU A 1 198 ? -6.720 -5.298 -3.283 1.00 95.50 198 LEU A CA 1
ATOM 1553 C C . LEU A 1 198 ? -7.515 -5.732 -2.056 1.00 95.50 198 LEU A C 1
ATOM 1555 O O . LEU A 1 198 ? -8.585 -5.179 -1.804 1.00 95.50 198 LEU A O 1
ATOM 1559 N N . HIS A 1 199 ? -6.960 -6.634 -1.247 1.00 93.38 199 HIS A N 1
ATOM 1560 C CA . HIS A 1 199 ? -7.557 -7.003 0.032 1.00 93.38 199 HIS A CA 1
ATOM 1561 C C . HIS A 1 199 ? -7.757 -5.774 0.936 1.00 93.38 199 HIS A C 1
ATOM 1563 O O . HIS A 1 199 ? -8.834 -5.574 1.506 1.00 93.38 199 HIS A O 1
ATOM 1569 N N . MET A 1 200 ? -6.751 -4.896 1.017 1.00 94.19 200 MET A N 1
ATOM 1570 C CA . MET A 1 200 ? -6.840 -3.662 1.804 1.00 94.19 200 MET A CA 1
ATOM 1571 C C . MET A 1 200 ? -7.839 -2.661 1.219 1.00 94.19 200 MET A C 1
ATOM 1573 O O . MET A 1 200 ? -8.574 -2.022 1.974 1.00 94.19 200 MET A O 1
ATOM 1577 N N . VAL A 1 201 ? -7.915 -2.546 -0.112 1.00 94.44 201 VAL A N 1
ATOM 1578 C CA . VAL A 1 201 ? -8.920 -1.711 -0.791 1.00 94.44 201 VAL A CA 1
ATOM 1579 C C . VAL A 1 201 ? -10.334 -2.208 -0.486 1.00 94.44 201 VAL A C 1
ATOM 1581 O O . VAL A 1 201 ? -11.194 -1.415 -0.095 1.00 94.44 201 VAL A O 1
ATOM 1584 N N . SER A 1 202 ? -10.562 -3.517 -0.584 1.00 91.62 202 SER A N 1
ATOM 1585 C CA . SER A 1 202 ? -11.829 -4.155 -0.222 1.00 91.62 202 SER A CA 1
ATOM 1586 C C . SER A 1 202 ? -12.180 -3.893 1.242 1.00 91.62 202 SER A C 1
ATOM 1588 O O . SER A 1 202 ? -13.294 -3.467 1.546 1.00 91.62 202 SER A O 1
ATOM 1590 N N . ALA A 1 203 ? -11.230 -4.066 2.164 1.00 89.62 203 ALA A N 1
ATOM 1591 C CA . ALA A 1 203 ? -11.448 -3.771 3.578 1.00 89.62 203 ALA A CA 1
ATOM 1592 C C . ALA A 1 203 ? -11.794 -2.292 3.821 1.00 89.62 203 ALA A C 1
ATOM 1594 O O . ALA A 1 203 ? -12.679 -1.991 4.625 1.00 89.62 203 ALA A O 1
ATOM 1595 N N . ALA A 1 204 ? -11.145 -1.372 3.102 1.00 90.75 204 ALA A N 1
ATOM 1596 C CA . ALA A 1 204 ? -11.441 0.053 3.181 1.00 90.75 204 ALA A CA 1
ATOM 1597 C C . ALA A 1 204 ? -12.863 0.376 2.700 1.00 90.75 204 ALA A C 1
ATOM 1599 O O . ALA A 1 204 ? -13.566 1.151 3.348 1.00 90.75 204 ALA A O 1
ATOM 1600 N N . PHE A 1 205 ? -13.311 -0.264 1.618 1.00 86.88 205 PHE A N 1
ATOM 1601 C CA . PHE A 1 205 ? -14.677 -0.142 1.111 1.00 86.88 205 PHE A CA 1
ATOM 1602 C C . PHE A 1 205 ? -15.717 -0.686 2.105 1.00 86.88 205 PHE A C 1
ATOM 1604 O O . PHE A 1 205 ? -16.737 -0.047 2.373 1.00 86.88 205 PHE A O 1
ATOM 1611 N N . TRP A 1 206 ? -15.448 -1.848 2.707 1.00 85.81 206 TRP A N 1
ATOM 1612 C CA . TRP A 1 206 ? -16.366 -2.486 3.654 1.00 85.81 206 TRP A CA 1
ATOM 1613 C C . TRP A 1 206 ? -16.371 -1.855 5.044 1.00 85.81 206 TRP A C 1
ATOM 1615 O O . TRP A 1 206 ? -17.302 -2.101 5.808 1.00 85.81 206 TRP A O 1
ATOM 1625 N N . ALA A 1 207 ? -15.404 -0.997 5.370 1.00 85.38 207 ALA A N 1
ATOM 1626 C CA . ALA A 1 207 ? -15.283 -0.386 6.690 1.00 85.38 207 ALA A CA 1
ATOM 1627 C C . ALA A 1 207 ? -16.528 0.388 7.144 1.00 85.38 207 ALA A C 1
ATOM 1629 O O . ALA A 1 207 ? -16.808 0.437 8.339 1.00 85.38 207 ALA A O 1
ATOM 1630 N N . TRP A 1 208 ? -17.314 0.939 6.216 1.00 77.94 208 TRP A N 1
ATOM 1631 C CA . TRP A 1 208 ? -18.576 1.606 6.553 1.00 77.94 208 TRP A CA 1
ATOM 1632 C C . TRP A 1 208 ? -19.653 0.632 7.064 1.00 77.94 208 TRP A C 1
ATOM 1634 O O . TRP A 1 208 ? -20.523 1.002 7.848 1.00 77.94 208 TRP A O 1
ATOM 1644 N N . HIS A 1 209 ? -19.574 -0.635 6.665 1.00 80.94 209 HIS A N 1
ATOM 1645 C CA . HIS A 1 209 ? -20.459 -1.701 7.134 1.00 80.94 209 HIS A CA 1
ATOM 1646 C C . HIS A 1 209 ? -19.887 -2.444 8.352 1.00 80.94 209 HIS A C 1
ATOM 1648 O O . HIS A 1 209 ? -20.556 -3.307 8.923 1.00 80.94 209 HIS A O 1
ATOM 1654 N N . SER A 1 210 ? -18.663 -2.112 8.767 1.00 84.56 210 SER A N 1
ATOM 1655 C CA . SER A 1 210 ? -17.980 -2.767 9.876 1.00 84.56 210 SER A CA 1
ATOM 1656 C C . SER A 1 210 ? -18.390 -2.179 11.224 1.00 84.56 210 SER A C 1
ATOM 1658 O O . SER A 1 210 ? -18.509 -0.968 11.405 1.00 84.56 210 SER A O 1
ATOM 1660 N N . ASN A 1 211 ? -18.559 -3.049 12.219 1.00 88.12 211 ASN A N 1
ATOM 1661 C CA . ASN A 1 211 ? -18.807 -2.633 13.595 1.00 88.12 211 ASN A CA 1
ATOM 1662 C C . ASN A 1 211 ? -17.473 -2.451 14.336 1.00 88.12 211 ASN A C 1
ATOM 1664 O O . ASN A 1 211 ? -16.752 -3.421 14.571 1.00 88.12 211 ASN A O 1
ATOM 1668 N N . TYR A 1 212 ? -17.172 -1.211 14.731 1.00 90.25 212 TYR A N 1
ATOM 1669 C CA . TYR A 1 212 ? -15.936 -0.865 15.435 1.00 90.25 212 TYR A CA 1
ATOM 1670 C C . TYR A 1 212 ? -15.728 -1.654 16.737 1.00 90.25 212 TYR A C 1
ATOM 1672 O O . TYR A 1 212 ? -14.637 -2.178 16.956 1.00 90.25 212 TYR A O 1
ATOM 1680 N N . ASP A 1 213 ? -16.756 -1.777 17.587 1.00 90.12 213 ASP A N 1
ATOM 1681 C CA . ASP A 1 213 ? -16.635 -2.527 18.848 1.00 90.12 213 ASP A CA 1
ATOM 1682 C C . ASP A 1 213 ? -16.387 -4.002 18.571 1.00 90.12 213 ASP A C 1
ATOM 1684 O O . ASP A 1 213 ? -15.545 -4.622 19.209 1.00 90.12 213 ASP A O 1
ATOM 1688 N N . HIS A 1 214 ? -17.068 -4.560 17.566 1.00 89.94 214 HIS A N 1
ATOM 1689 C CA . HIS A 1 214 ? -16.829 -5.941 17.171 1.00 89.94 214 HIS A CA 1
ATOM 1690 C C . HIS A 1 214 ? -15.376 -6.154 16.735 1.00 89.94 214 HIS A C 1
ATOM 1692 O O . HIS A 1 214 ? -14.742 -7.092 17.214 1.00 89.94 214 HIS A O 1
ATOM 1698 N N . GLN A 1 215 ? -14.833 -5.276 15.882 1.00 91.50 215 GLN A N 1
ATOM 1699 C CA . GLN A 1 215 ? -13.434 -5.356 15.457 1.00 91.50 215 GLN A CA 1
ATOM 1700 C C . GLN A 1 215 ? -12.486 -5.262 16.660 1.00 91.50 215 GLN A C 1
ATOM 1702 O O . GLN A 1 215 ? -11.595 -6.093 16.812 1.00 91.50 215 GLN A O 1
ATOM 1707 N N . LYS A 1 216 ? -12.704 -4.285 17.544 1.00 92.81 216 LYS A N 1
ATOM 1708 C CA . LYS A 1 216 ? -11.865 -4.044 18.725 1.00 92.81 216 LYS A CA 1
ATOM 1709 C C . LYS A 1 216 ? -11.881 -5.212 19.719 1.00 92.81 216 LYS A C 1
ATOM 1711 O O . LYS A 1 216 ? -10.830 -5.600 20.232 1.00 92.81 216 LYS A O 1
ATOM 1716 N N . ASP A 1 217 ? -13.062 -5.762 19.987 1.00 92.25 217 ASP A N 1
ATOM 1717 C CA . ASP A 1 217 ? -13.271 -6.756 21.042 1.00 92.25 217 ASP A CA 1
ATOM 1718 C C . ASP A 1 217 ? -12.995 -8.185 20.569 1.00 92.25 217 ASP A C 1
ATOM 1720 O O . ASP A 1 217 ? -12.738 -9.071 21.388 1.00 92.25 217 ASP A O 1
ATOM 1724 N N . ARG A 1 218 ? -13.090 -8.446 19.258 1.00 92.56 218 ARG A N 1
ATOM 1725 C CA . ARG A 1 218 ? -12.961 -9.799 18.692 1.00 92.56 218 ARG A CA 1
ATOM 1726 C C . ARG A 1 218 ? -11.702 -10.022 17.886 1.00 92.56 218 ARG A C 1
ATOM 1728 O O . ARG A 1 218 ? -11.414 -11.181 17.611 1.00 92.56 218 ARG A O 1
ATOM 1735 N N . PHE A 1 219 ? -10.953 -8.980 17.549 1.00 93.75 219 PHE A N 1
ATOM 1736 C CA . PHE A 1 219 ? -9.715 -9.105 16.795 1.00 93.75 219 PHE A CA 1
ATOM 1737 C C . PHE A 1 219 ? -8.564 -8.399 17.503 1.00 93.75 219 PHE A C 1
ATOM 1739 O O . PHE A 1 219 ? -8.736 -7.444 18.265 1.00 93.75 219 PHE A O 1
ATOM 1746 N N . GLU A 1 220 ? -7.368 -8.909 17.263 1.00 94.19 220 GLU A N 1
ATOM 1747 C CA . GLU A 1 220 ? -6.111 -8.291 17.647 1.00 94.19 220 GLU A CA 1
ATOM 1748 C C . GLU A 1 220 ? -5.127 -8.360 16.488 1.00 94.19 220 GLU A C 1
ATOM 1750 O O . GLU A 1 220 ? -5.314 -9.120 15.539 1.00 94.19 220 GLU A O 1
ATOM 1755 N N . ILE A 1 221 ? -4.098 -7.527 16.554 1.00 95.88 221 ILE A N 1
ATOM 1756 C CA . ILE A 1 221 ? -3.032 -7.501 15.562 1.00 95.88 221 ILE A CA 1
ATOM 1757 C C . ILE A 1 221 ? -1.794 -8.088 16.225 1.00 95.88 221 ILE A C 1
ATOM 1759 O O . ILE A 1 221 ? -1.351 -7.602 17.268 1.00 95.88 221 ILE A O 1
ATOM 1763 N N . ASP A 1 222 ? -1.236 -9.134 15.627 1.00 95.00 222 ASP A N 1
ATOM 1764 C CA . ASP A 1 222 ? 0.001 -9.741 16.098 1.00 95.00 222 ASP A CA 1
ATOM 1765 C C . ASP A 1 222 ? 1.162 -8.754 15.887 1.00 95.00 222 ASP A C 1
ATOM 1767 O O . ASP A 1 222 ? 1.461 -8.332 14.774 1.00 95.00 222 ASP A O 1
ATOM 1771 N N . ALA A 1 223 ? 1.840 -8.356 16.963 1.00 93.56 223 ALA A N 1
ATOM 1772 C CA . ALA A 1 223 ? 2.875 -7.321 16.909 1.00 93.56 223 ALA A CA 1
ATOM 1773 C C . ALA A 1 223 ? 4.161 -7.744 16.159 1.00 93.56 223 ALA A C 1
ATOM 1775 O O . ALA A 1 223 ? 5.019 -6.902 15.863 1.00 93.56 223 ALA A O 1
ATOM 1776 N N . GLN A 1 224 ? 4.347 -9.038 15.889 1.00 91.81 224 GLN A N 1
ATOM 1777 C CA . GLN A 1 224 ? 5.513 -9.556 15.171 1.00 91.81 224 GLN A CA 1
ATOM 1778 C C . GLN A 1 224 ? 5.257 -9.627 13.665 1.00 91.81 224 GLN A C 1
ATOM 1780 O O . GLN A 1 224 ? 6.130 -9.233 12.885 1.00 91.81 224 GLN A O 1
ATOM 1785 N N . THR A 1 225 ? 4.072 -10.104 13.289 1.00 91.88 225 THR A N 1
ATOM 1786 C CA . THR A 1 225 ? 3.668 -10.378 11.900 1.00 91.88 225 THR A CA 1
ATOM 1787 C C . THR A 1 225 ? 2.791 -9.285 11.291 1.00 91.88 225 THR A C 1
ATOM 1789 O O . THR A 1 225 ? 2.755 -9.164 10.075 1.00 91.88 225 THR A O 1
ATOM 1792 N N . PHE A 1 226 ? 2.146 -8.460 12.120 1.00 94.94 226 PHE A N 1
ATOM 1793 C CA . PHE A 1 226 ? 1.124 -7.468 11.757 1.00 94.94 226 PHE A CA 1
ATOM 1794 C C . PHE A 1 226 ? -0.186 -8.050 11.208 1.00 94.94 226 PHE A C 1
ATOM 1796 O O . PHE A 1 226 ? -1.069 -7.299 10.796 1.00 94.94 226 PHE A O 1
ATOM 1803 N N . GLU A 1 227 ? -0.358 -9.370 11.270 1.00 93.62 227 GLU A N 1
ATOM 1804 C CA . GLU A 1 227 ? -1.592 -10.035 10.867 1.00 93.62 227 GLU A CA 1
ATOM 1805 C C . GLU A 1 227 ? -2.714 -9.790 11.880 1.00 93.62 227 GLU A C 1
ATOM 1807 O O . GLU A 1 227 ? -2.506 -9.854 13.096 1.00 93.62 227 GLU A O 1
ATOM 1812 N N . SER A 1 228 ? -3.929 -9.567 11.375 1.00 92.12 228 SER A N 1
ATOM 1813 C CA . SER A 1 228 ? -5.129 -9.557 12.209 1.00 92.12 228 SER A CA 1
ATOM 1814 C C . SER A 1 228 ? -5.569 -10.987 12.514 1.00 92.12 228 SER A C 1
ATOM 1816 O O . SER A 1 228 ? -5.687 -11.818 11.613 1.00 92.12 228 SER A O 1
ATOM 1818 N N . ARG A 1 229 ? -5.825 -11.282 13.789 1.00 92.81 229 ARG A N 1
ATOM 1819 C CA . ARG A 1 229 ? -6.259 -12.600 14.261 1.00 92.81 229 ARG A CA 1
ATOM 1820 C C . ARG A 1 229 ? -7.440 -12.461 15.220 1.00 92.81 229 ARG A C 1
ATOM 1822 O O . ARG A 1 229 ? -7.524 -11.463 15.940 1.00 92.81 229 ARG A O 1
ATOM 1829 N N . PRO A 1 230 ? -8.357 -13.442 15.267 1.00 91.75 230 PRO A N 1
ATOM 1830 C CA . PRO A 1 230 ? -9.404 -13.454 16.277 1.00 91.75 230 PRO A CA 1
ATOM 1831 C C . PRO A 1 230 ? -8.796 -13.489 17.683 1.00 91.75 230 PRO A C 1
ATOM 1833 O O . PRO A 1 230 ? -7.887 -14.276 17.940 1.00 91.75 230 PRO A O 1
ATOM 1836 N N . ARG A 1 231 ? -9.334 -12.699 18.612 1.00 87.31 231 ARG A N 1
ATOM 1837 C CA . ARG A 1 231 ? -9.058 -12.843 20.044 1.00 87.31 231 ARG A CA 1
ATOM 1838 C C . ARG A 1 231 ? -9.722 -14.119 20.526 1.00 87.31 231 ARG A C 1
ATOM 1840 O O . ARG A 1 231 ? -10.946 -14.268 20.450 1.00 87.31 231 ARG A O 1
ATOM 1847 N N . TRP A 1 232 ? -8.924 -15.052 21.022 1.00 72.38 232 TRP A N 1
ATOM 1848 C CA . TRP A 1 232 ? -9.463 -16.243 21.661 1.00 72.38 232 TRP A CA 1
ATOM 1849 C C . TRP A 1 232 ? -10.008 -15.799 23.016 1.00 72.38 232 TRP A C 1
ATOM 1851 O O . TRP A 1 232 ? -9.312 -15.122 23.769 1.00 72.38 232 TRP A O 1
ATOM 1861 N N . LYS A 1 233 ? -11.276 -16.111 23.304 1.00 56.22 233 LYS A N 1
ATOM 1862 C CA . LYS A 1 233 ? -11.843 -15.846 24.629 1.00 56.22 233 LYS A CA 1
ATOM 1863 C C . LYS A 1 233 ? -11.099 -16.725 25.638 1.00 56.22 233 LYS A C 1
ATOM 1865 O O . LYS A 1 233 ? -11.291 -17.939 25.611 1.00 56.22 233 LYS A O 1
ATOM 1870 N N . THR A 1 234 ? -10.249 -16.121 26.461 1.00 45.81 234 THR A N 1
ATOM 1871 C CA . THR A 1 234 ? -9.813 -16.698 27.737 1.00 45.81 234 THR A CA 1
ATOM 1872 C C . THR A 1 234 ? -10.943 -16.682 28.754 1.00 45.81 234 THR A C 1
ATOM 1874 O O . THR A 1 234 ? -11.804 -15.773 28.684 1.00 45.81 234 THR A O 1
#

Foldseek 3Di:
DDDDDDPPDPPPPCQAQLEEEEEAFQLLLLLLCLVCVCLVVLSYHYHHLCVVCVVPPPCSLVVVLVVLQVCVVVLHAYEYEDAPCDPVVLVSVLVCQVVLSHQHAYHHAVHGLDLLFADPQLLLVLLLVVCVVVVWHSVQSVPDDPPPDRDLVSVQVSCLVRTPVNGGPDHNVNSNSVSVSCVVVQAYPVPRDGGPSVVVSVSSSCSVVDDSCCSSVFWGADSVPRDIDGDDDD

Radius of gyration: 20.58 Å; chains: 1; bounding box: 78×37×55 Å

Secondary structure (DSSP, 8-state):
--PPP----------S-SEEEEE--HHHHHHHHHHHSSGGGGTEEEEEHHHHHTTSTT-HHHHHHHHHHHHHHTT-EEEEEEETT-HHHHHHHHHHHHTT---EEEEEESS-HHHHHS-HHHHHHHHHHHHHHTTS-THHHHHS--TT--SHHHHHHHHHHHSTT-S---SHHHHHHHHHHHHHS-B-TTTSSBPHHHHHHHHHHHGGGS-HHHHHHHEEE-TTT--EEEPP--

Sequence (234 aa):
MRSKGFIAYQFVLFTGGALRWYVEGETEYYAILHILEQPSKLGVKLINLRGEISSEKRNAARKLEDALKEDLALRRLSVISFDRDLAPNVRAIRGQVLQGHVVGLINANDPDFEFANFSLDELVGVAALMDDQTGLDGRKLRHANWQGIKSAPAFADNYSKVSDKHSSPKGKIWGEALANYALDHPADPRTGAERPFLHMVSAAFWAWHSNYDHQKDRFEIDAQTFESRPRWKT

pLDDT: mean 86.81, std 15.12, range [37.75, 98.0]